Protein AF-A0A7L0ZIL6-F1 (afdb_monomer)

Mean predicted aligned error: 16.56 Å

Solvent-accessible surface area (backbone atoms only — not comparable to full-atom values): 13035 Å² total; per-residue (Å²): 88,88,88,55,80,94,60,90,62,69,47,77,48,67,43,61,50,56,86,57,40,67,53,66,65,51,36,47,62,59,30,49,71,43,47,53,56,52,57,70,70,60,81,53,64,82,92,34,74,64,29,55,51,49,52,51,52,50,51,54,52,49,44,30,73,70,48,72,68,65,47,65,54,78,67,52,75,66,41,44,57,38,40,57,24,38,51,39,80,45,77,39,37,66,47,55,53,42,44,52,56,51,51,50,54,49,52,52,51,52,40,54,77,68,68,59,74,46,72,72,83,42,48,71,57,25,68,74,48,23,90,41,76,73,66,81,76,70,70,80,70,78,75,82,71,82,79,82,84,73,85,73,82,85,79,79,87,83,81,85,85,86,83,87,82,91,87,84,90,80,88,82,90,85,89,84,89,78,86,82,87,87,86,80,83,87,82,86,90,76,90,82,84,84,85,85,88,133

Sequence (198 aa):
ADTQMQHPGRVSFKFIDKMQLNDSICYVKAAFPLLGKILERTEFKENSSNARKMQTVRRMYHSIDENVDPCIREEDDEERMLSQMCFKEFTTSPYEMLVLVKDFFQDINQLLQNQETFEKDCSHVYRGACPGPRGPESPPGVGTDPDCNCLSPALPPATQPSLSAATRSGRDVTPVSTRLPPGPLRATLADLETPSQP

InterPro domains:
  IPR008001 Macrophage colony stimulating factor-1 [PF05337] (2-126)
  IPR008001 Macrophage colony stimulating factor-1 [PTHR10058] (2-176)
  IPR009079 Four-helical cytokine-like, core [G3DSA:1.20.1250.10] (1-134)
  IPR009079 Four-helical cytokine-like, core [SSF47266] (2-126)

Organism: NCBI:txid114331

Structure (mmCIF, N/CA/C/O backbone):
data_AF-A0A7L0ZIL6-F1
#
_entry.id   AF-A0A7L0ZIL6-F1
#
loop_
_atom_site.group_PDB
_atom_site.id
_atom_site.type_symbol
_atom_site.label_atom_id
_atom_site.label_alt_id
_atom_site.label_comp_id
_atom_site.label_asym_id
_atom_site.label_entity_id
_atom_site.label_seq_id
_atom_site.pdbx_PDB_ins_code
_atom_site.Cartn_x
_atom_site.Cartn_y
_atom_site.Cartn_z
_atom_site.occupancy
_atom_site.B_iso_or_equiv
_atom_site.auth_seq_id
_atom_site.auth_comp_id
_atom_site.auth_asym_id
_atom_site.auth_atom_id
_atom_site.pdbx_PDB_model_num
ATOM 1 N N . ALA A 1 1 ? 3.020 -3.936 -13.318 1.00 80.81 1 ALA A N 1
ATOM 2 C CA . ALA A 1 1 ? 3.550 -5.298 -13.129 1.00 80.81 1 ALA A CA 1
ATOM 3 C C . ALA A 1 1 ? 3.895 -5.949 -14.472 1.00 80.81 1 ALA A C 1
ATOM 5 O O . ALA A 1 1 ? 4.976 -6.498 -14.599 1.00 80.81 1 ALA A O 1
ATOM 6 N N . ASP A 1 2 ? 3.046 -5.810 -15.491 1.00 86.44 2 ASP A N 1
ATOM 7 C CA . ASP A 1 2 ? 3.086 -6.591 -16.746 1.00 86.44 2 ASP A CA 1
ATOM 8 C C . ASP A 1 2 ? 4.361 -6.486 -17.600 1.00 86.44 2 ASP A C 1
ATOM 10 O O . ASP A 1 2 ? 4.627 -7.363 -18.411 1.00 86.44 2 ASP A O 1
ATOM 14 N N . THR A 1 3 ? 5.179 -5.444 -17.421 1.00 88.06 3 THR A N 1
ATOM 15 C CA . THR A 1 3 ? 6.473 -5.321 -18.120 1.00 88.06 3 THR A CA 1
ATOM 16 C C . THR A 1 3 ? 7.610 -6.067 -17.419 1.00 88.06 3 THR A C 1
ATOM 18 O O . THR A 1 3 ? 8.753 -5.964 -17.860 1.00 88.06 3 THR A O 1
ATOM 21 N N . GLN A 1 4 ? 7.351 -6.714 -16.279 1.00 85.69 4 GLN A N 1
ATOM 22 C CA . GLN A 1 4 ? 8.359 -7.510 -15.588 1.00 85.69 4 GLN A CA 1
ATOM 23 C C . GLN A 1 4 ? 8.588 -8.820 -16.326 1.00 85.69 4 GLN A C 1
ATOM 25 O O . GLN A 1 4 ? 7.646 -9.502 -16.724 1.00 85.69 4 GLN A O 1
ATOM 30 N N . MET A 1 5 ? 9.860 -9.178 -16.473 1.00 87.31 5 MET A N 1
ATOM 31 C CA . MET A 1 5 ? 10.236 -10.483 -16.992 1.00 87.31 5 MET A CA 1
ATOM 32 C C . MET A 1 5 ? 9.733 -11.570 -16.040 1.00 87.31 5 MET A C 1
ATOM 34 O O . MET A 1 5 ? 9.949 -11.493 -14.830 1.00 87.31 5 MET A O 1
ATOM 38 N N . GLN A 1 6 ? 9.091 -12.600 -16.588 1.00 83.25 6 GLN A N 1
ATOM 39 C CA . GLN A 1 6 ? 8.734 -13.789 -15.822 1.00 83.25 6 GLN A CA 1
ATOM 40 C C . GLN A 1 6 ? 10.008 -14.613 -15.607 1.00 83.25 6 GLN A C 1
ATOM 42 O O . GLN A 1 6 ? 10.462 -15.322 -16.501 1.00 83.25 6 GLN A O 1
ATOM 47 N N . HIS A 1 7 ? 10.634 -14.449 -14.443 1.00 81.56 7 HIS A N 1
ATOM 48 C CA . HIS A 1 7 ? 11.890 -15.105 -14.082 1.00 81.56 7 HIS A CA 1
ATOM 49 C C . HIS A 1 7 ? 11.787 -15.762 -12.694 1.00 81.56 7 HIS A C 1
ATOM 51 O O . HIS A 1 7 ? 11.010 -15.293 -11.859 1.00 81.56 7 HIS A O 1
ATOM 57 N N . PRO A 1 8 ? 12.611 -16.778 -12.375 1.00 83.00 8 PRO A N 1
ATOM 58 C CA . PRO A 1 8 ? 12.537 -17.484 -11.092 1.00 83.00 8 PRO A CA 1
ATOM 59 C C . PRO A 1 8 ? 13.122 -16.706 -9.901 1.00 83.00 8 PRO A C 1
ATOM 61 O O . PRO A 1 8 ? 12.973 -17.145 -8.764 1.00 83.00 8 PRO A O 1
ATOM 64 N N . GLY A 1 9 ? 13.804 -15.578 -10.133 1.00 89.31 9 GLY A N 1
ATOM 65 C CA . GLY A 1 9 ? 14.319 -14.723 -9.061 1.00 89.31 9 GLY A CA 1
ATOM 66 C C . GLY A 1 9 ? 13.222 -14.301 -8.078 1.00 89.31 9 GLY A C 1
ATOM 67 O O . GLY A 1 9 ? 12.111 -13.962 -8.490 1.00 89.31 9 GLY A O 1
ATOM 68 N N . ARG A 1 10 ? 13.552 -14.330 -6.784 1.00 93.50 10 ARG A N 1
ATOM 69 C CA . ARG A 1 10 ? 12.630 -14.049 -5.678 1.00 93.50 10 ARG A CA 1
ATOM 70 C C . ARG A 1 10 ? 13.101 -12.847 -4.867 1.00 93.50 10 ARG A C 1
ATOM 72 O O . ARG A 1 10 ? 14.293 -12.556 -4.821 1.00 93.50 10 ARG A O 1
ATOM 79 N N . VAL A 1 11 ? 12.158 -12.184 -4.215 1.00 93.44 11 VAL A N 1
ATOM 80 C CA . VAL A 1 11 ? 12.373 -11.090 -3.268 1.00 93.44 11 VAL A CA 1
ATOM 81 C C . VAL A 1 11 ? 11.713 -11.445 -1.943 1.00 93.44 11 VAL A C 1
ATOM 83 O O . VAL A 1 11 ? 10.639 -12.050 -1.940 1.00 93.44 11 VAL A O 1
ATOM 86 N N . SER A 1 12 ? 12.352 -11.068 -0.836 1.00 95.62 12 SER A N 1
ATOM 87 C CA . SER A 1 12 ? 11.834 -11.286 0.515 1.00 95.62 12 SER A CA 1
ATOM 88 C C . SER A 1 12 ? 11.562 -9.957 1.209 1.00 95.62 12 SER A C 1
ATOM 90 O O . SER A 1 12 ? 12.389 -9.043 1.166 1.00 95.62 12 SER A O 1
ATOM 92 N N . PHE A 1 13 ? 10.392 -9.827 1.828 1.00 94.88 13 PHE A N 1
ATOM 93 C CA . PHE A 1 13 ? 9.973 -8.612 2.523 1.00 94.88 13 PHE A CA 1
ATOM 94 C C . PHE A 1 13 ? 8.950 -8.929 3.614 1.00 94.88 13 PHE A C 1
ATOM 96 O O . PHE A 1 13 ? 8.233 -9.924 3.546 1.00 94.88 13 PHE A O 1
ATOM 103 N N . LYS A 1 14 ? 8.869 -8.068 4.632 1.00 94.62 14 LYS A N 1
ATOM 104 C CA . LYS A 1 14 ? 7.838 -8.164 5.672 1.00 94.62 14 LYS A CA 1
ATOM 105 C C . LYS A 1 14 ? 6.596 -7.395 5.243 1.00 94.62 14 LYS A C 1
ATOM 107 O O . LYS A 1 14 ? 6.713 -6.237 4.843 1.00 94.62 14 LYS A O 1
ATOM 112 N N . PHE A 1 15 ? 5.434 -8.025 5.352 1.00 95.88 15 PHE A N 1
ATOM 113 C CA . PHE A 1 15 ? 4.145 -7.407 5.056 1.00 95.88 15 PHE A CA 1
ATOM 114 C C . PHE A 1 15 ? 3.028 -7.995 5.924 1.00 95.88 15 PHE A C 1
ATOM 116 O O . PHE A 1 15 ? 3.262 -8.937 6.685 1.00 95.88 15 PHE A O 1
ATOM 123 N N . ILE A 1 16 ? 1.822 -7.441 5.810 1.00 94.75 16 ILE A N 1
ATOM 124 C CA . ILE A 1 16 ? 0.623 -7.964 6.469 1.00 94.75 16 ILE A CA 1
ATOM 125 C C . ILE A 1 16 ? -0.056 -8.995 5.568 1.00 94.75 16 ILE A C 1
ATOM 127 O O . ILE A 1 16 ? -0.322 -8.729 4.394 1.00 94.75 16 ILE A O 1
ATOM 131 N N . ASP A 1 17 ? -0.375 -10.162 6.125 1.00 91.38 17 ASP A N 1
ATOM 132 C CA . ASP A 1 17 ? -1.197 -11.166 5.451 1.00 91.38 17 ASP A CA 1
ATOM 133 C C . ASP A 1 17 ? -2.681 -10.765 5.521 1.00 91.38 17 ASP A C 1
ATOM 135 O O . ASP A 1 17 ? -3.314 -10.847 6.574 1.00 91.38 17 ASP A O 1
ATOM 139 N N . LYS A 1 18 ? -3.246 -10.323 4.390 1.00 90.94 18 LYS A N 1
ATOM 140 C CA . LYS A 1 18 ? -4.653 -9.888 4.289 1.00 90.94 18 LYS A CA 1
ATOM 141 C C . LYS A 1 18 ? -5.645 -10.996 4.656 1.00 90.94 18 LYS A C 1
ATOM 143 O O . LYS A 1 18 ? -6.741 -10.711 5.127 1.00 90.94 18 LYS A O 1
ATOM 148 N N . MET A 1 19 ? -5.275 -12.264 4.460 1.00 89.06 19 MET A N 1
ATOM 149 C CA . MET A 1 19 ? -6.138 -13.388 4.840 1.00 89.06 19 MET A CA 1
ATOM 150 C C . MET A 1 19 ? -6.194 -13.570 6.357 1.00 89.06 19 MET A C 1
ATOM 152 O O . MET A 1 19 ? -7.195 -14.051 6.884 1.00 89.06 19 MET A O 1
ATOM 156 N N . GLN A 1 20 ? -5.126 -13.183 7.054 1.00 89.88 20 GLN A N 1
ATOM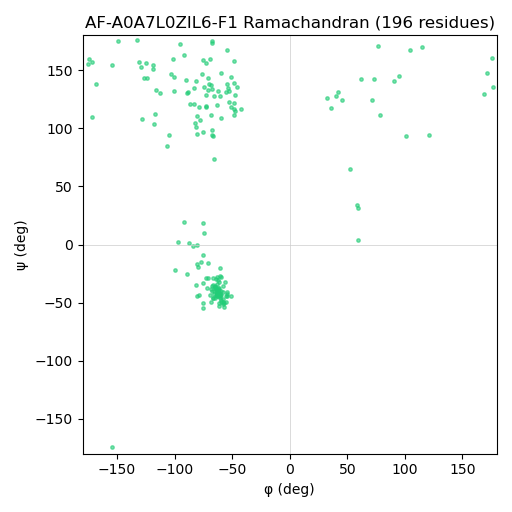 157 C CA . GLN A 1 20 ? -5.046 -13.215 8.508 1.00 89.88 20 GLN A CA 1
ATOM 158 C C . GLN A 1 20 ? -5.737 -11.998 9.136 1.00 89.88 20 GLN A C 1
ATOM 160 O O . GLN A 1 20 ? -6.494 -12.150 10.091 1.00 89.88 20 GLN A O 1
ATOM 165 N N . LEU A 1 21 ? -5.498 -10.803 8.591 1.00 94.00 21 LEU A N 1
ATOM 166 C CA . LEU A 1 21 ? -6.124 -9.558 9.026 1.00 94.00 21 LEU A CA 1
ATOM 167 C C . LEU A 1 21 ? -7.168 -9.120 7.992 1.00 94.00 21 LEU A C 1
ATOM 169 O O . LEU A 1 21 ? -6.882 -8.337 7.091 1.00 94.00 21 LEU A O 1
ATOM 173 N N . ASN A 1 22 ? -8.377 -9.670 8.116 1.00 91.50 22 ASN A N 1
ATOM 174 C CA . ASN A 1 22 ? -9.454 -9.506 7.133 1.00 91.50 22 ASN A CA 1
ATOM 175 C C . ASN A 1 22 ? -10.234 -8.182 7.252 1.00 91.50 22 ASN A C 1
ATOM 177 O O . ASN A 1 22 ? -10.938 -7.796 6.317 1.00 91.50 22 ASN A O 1
ATOM 181 N N . ASP A 1 23 ? -10.118 -7.483 8.381 1.00 96.12 23 ASP A N 1
ATOM 182 C CA . ASP A 1 23 ? -10.717 -6.166 8.569 1.00 96.12 23 ASP A CA 1
ATOM 183 C C . ASP A 1 23 ? -10.005 -5.153 7.671 1.00 96.12 23 ASP A C 1
ATOM 185 O O . ASP A 1 23 ? -8.829 -4.858 7.869 1.00 96.12 23 ASP A O 1
ATOM 189 N N . SER A 1 24 ? -10.700 -4.641 6.654 1.00 95.44 24 SER A N 1
ATOM 190 C CA . SER A 1 24 ? -10.058 -3.886 5.571 1.00 95.44 24 SER A CA 1
ATOM 191 C C . SER A 1 24 ? -9.424 -2.572 6.038 1.00 95.44 24 SER A C 1
ATOM 193 O O . SER A 1 24 ? -8.348 -2.220 5.560 1.00 95.44 24 SER A O 1
ATOM 195 N N . ILE A 1 25 ? -10.041 -1.878 7.001 1.00 95.06 25 ILE A N 1
ATOM 196 C CA . ILE A 1 25 ? -9.489 -0.635 7.561 1.00 95.06 25 ILE A CA 1
ATOM 197 C C . ILE A 1 25 ? -8.225 -0.955 8.358 1.00 95.06 25 ILE A C 1
ATOM 199 O O . ILE A 1 25 ? -7.181 -0.352 8.125 1.00 95.06 25 ILE A O 1
ATOM 203 N N . CYS A 1 26 ? -8.292 -1.945 9.251 1.00 96.00 26 CYS A N 1
ATOM 204 C CA . CYS A 1 26 ? -7.144 -2.330 10.068 1.00 96.00 26 CYS A CA 1
ATOM 205 C C . CYS A 1 26 ? -6.007 -2.935 9.241 1.00 96.00 26 CYS A C 1
ATOM 207 O O . CYS A 1 26 ? -4.838 -2.682 9.513 1.00 96.00 26 CYS A O 1
ATOM 209 N N . TYR A 1 27 ? -6.328 -3.675 8.180 1.00 96.38 27 TYR A N 1
ATOM 210 C CA . TYR A 1 27 ? -5.347 -4.135 7.205 1.00 96.38 27 TYR A CA 1
ATOM 211 C C . TYR A 1 27 ? -4.599 -2.965 6.568 1.00 96.38 27 TYR A C 1
ATOM 213 O O . TYR A 1 27 ? -3.369 -2.959 6.575 1.00 96.38 27 TYR A O 1
ATOM 221 N N . VAL A 1 28 ? -5.326 -1.966 6.054 1.00 95.44 28 VAL A N 1
ATOM 222 C CA . VAL A 1 28 ? -4.708 -0.786 5.441 1.00 95.44 28 VAL A CA 1
ATOM 223 C C . VAL A 1 28 ? -3.837 -0.044 6.447 1.00 95.44 28 VAL A C 1
ATOM 225 O O . VAL A 1 28 ? -2.687 0.237 6.124 1.00 95.44 28 VAL A O 1
ATOM 228 N N . LYS A 1 29 ? -4.321 0.196 7.671 1.00 94.69 29 LYS A N 1
ATOM 229 C CA . LYS A 1 29 ? -3.548 0.880 8.722 1.00 94.69 29 LYS A CA 1
ATOM 230 C C . LYS A 1 29 ? -2.234 0.166 9.048 1.00 94.69 29 LYS A C 1
ATOM 232 O O . LYS A 1 29 ? -1.176 0.787 8.982 1.00 94.69 29 LYS A O 1
ATOM 237 N N . ALA A 1 30 ? -2.280 -1.144 9.287 1.00 95.31 30 ALA A N 1
ATOM 238 C CA . ALA A 1 30 ? -1.091 -1.932 9.605 1.00 95.31 30 ALA A CA 1
ATOM 239 C C . ALA A 1 30 ? -0.104 -2.051 8.425 1.00 95.31 30 ALA A C 1
ATOM 241 O O . ALA A 1 30 ? 1.114 -2.102 8.612 1.00 95.31 30 ALA A O 1
ATOM 242 N N . ALA A 1 31 ? -0.614 -2.142 7.194 1.00 95.88 31 ALA A N 1
ATOM 243 C CA . ALA A 1 31 ? 0.198 -2.403 6.008 1.00 95.88 31 ALA A CA 1
ATOM 244 C C . ALA A 1 31 ? 0.745 -1.133 5.342 1.00 95.88 31 ALA A C 1
ATOM 246 O O . ALA A 1 31 ? 1.787 -1.205 4.684 1.00 95.88 31 ALA A O 1
ATOM 247 N N . PHE A 1 32 ? 0.093 0.020 5.517 1.00 94.94 32 PHE A N 1
ATOM 248 C CA . PHE A 1 32 ? 0.473 1.270 4.858 1.00 94.94 32 PHE A CA 1
ATOM 249 C C . PHE A 1 32 ? 1.943 1.658 5.126 1.00 94.94 32 PHE A C 1
ATOM 251 O O . PHE A 1 32 ? 2.692 1.792 4.154 1.00 94.94 32 PHE A O 1
ATOM 258 N N . PRO A 1 33 ? 2.457 1.666 6.375 1.00 93.25 33 PRO A N 1
ATOM 259 C CA . PRO A 1 33 ? 3.870 1.975 6.625 1.00 93.25 33 PRO A CA 1
ATOM 260 C C . PRO A 1 33 ? 4.848 0.960 6.006 1.00 93.25 33 PRO A C 1
ATOM 262 O O . PRO A 1 33 ? 5.995 1.283 5.682 1.00 93.25 33 PRO A O 1
ATOM 265 N N . LEU A 1 34 ? 4.429 -0.301 5.845 1.00 95.38 34 LEU A N 1
ATOM 266 C CA . LEU A 1 34 ? 5.247 -1.336 5.206 1.00 95.38 34 LEU A CA 1
ATOM 267 C C . LEU A 1 34 ? 5.292 -1.160 3.689 1.00 95.38 34 LEU A C 1
ATOM 269 O O . LEU A 1 34 ? 6.326 -1.434 3.074 1.00 95.38 34 LEU A O 1
ATOM 273 N N . LEU A 1 35 ? 4.206 -0.662 3.093 1.00 96.06 35 LEU A N 1
ATOM 274 C CA . LEU A 1 35 ? 4.170 -0.335 1.677 1.00 96.06 35 LEU A CA 1
ATOM 275 C C . LEU A 1 35 ? 5.205 0.744 1.348 1.00 96.06 35 LEU A C 1
ATOM 277 O O . LEU A 1 35 ? 5.933 0.588 0.368 1.00 96.06 35 LEU A O 1
ATOM 281 N N . GLY A 1 36 ? 5.339 1.774 2.191 1.00 94.94 36 GLY A N 1
ATOM 282 C CA . GLY A 1 36 ? 6.366 2.810 2.036 1.00 94.94 36 GLY A CA 1
ATOM 283 C C . GLY A 1 36 ? 7.774 2.222 1.863 1.00 94.94 36 GLY A C 1
ATOM 284 O O . GLY A 1 36 ? 8.488 2.579 0.926 1.00 94.94 36 GLY A O 1
ATOM 285 N N . LYS A 1 37 ? 8.132 1.213 2.671 1.00 95.25 37 LYS A N 1
ATOM 286 C CA . LYS A 1 37 ? 9.430 0.509 2.586 1.00 95.25 37 LYS A CA 1
AT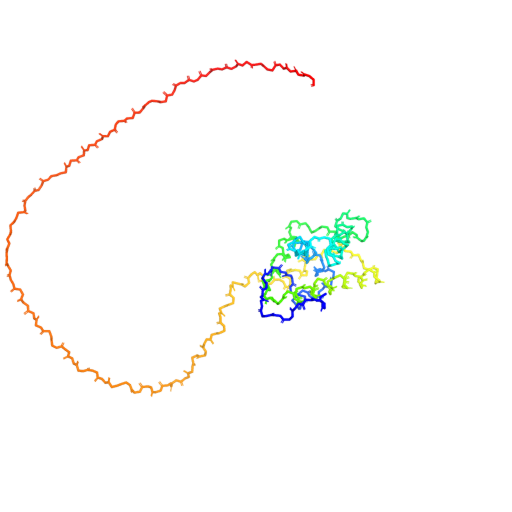OM 287 C C . LYS A 1 37 ? 9.608 -0.268 1.278 1.00 95.25 37 LYS A C 1
ATOM 289 O O . LYS A 1 37 ? 10.717 -0.336 0.748 1.00 95.25 37 LYS A O 1
ATOM 294 N N . ILE A 1 38 ? 8.539 -0.873 0.753 1.00 96.12 38 ILE A N 1
ATOM 295 C CA . ILE A 1 38 ? 8.567 -1.554 -0.553 1.00 96.12 38 ILE A CA 1
ATOM 296 C C . ILE A 1 38 ? 8.779 -0.524 -1.665 1.00 96.12 38 ILE A C 1
ATOM 298 O O . ILE A 1 38 ? 9.620 -0.723 -2.545 1.00 96.12 38 ILE A O 1
ATOM 302 N N . LEU A 1 39 ? 8.040 0.587 -1.623 1.00 96.25 39 LEU A N 1
ATOM 303 C CA . LEU A 1 39 ? 8.137 1.649 -2.619 1.00 96.25 39 LEU A CA 1
ATOM 304 C C . LEU A 1 39 ? 9.519 2.304 -2.615 1.00 96.25 39 LEU A C 1
ATOM 306 O O . LEU A 1 39 ? 10.047 2.579 -3.688 1.00 96.25 39 LEU A O 1
ATOM 310 N N . GLU A 1 40 ? 10.124 2.529 -1.451 1.00 95.06 40 GLU A N 1
ATOM 311 C CA . GLU A 1 40 ? 11.478 3.077 -1.321 1.00 95.06 40 GLU A CA 1
ATOM 312 C C . GLU A 1 40 ? 12.514 2.175 -2.005 1.00 95.06 40 GLU A C 1
ATOM 314 O O . GLU A 1 40 ? 13.264 2.632 -2.862 1.00 95.06 40 GLU A O 1
ATOM 319 N N . ARG A 1 41 ? 12.481 0.869 -1.715 1.00 94.12 41 ARG A N 1
ATOM 320 C CA . ARG A 1 41 ? 13.458 -0.111 -2.223 1.00 94.12 41 ARG A CA 1
ATOM 321 C C . ARG A 1 41 ? 13.246 -0.527 -3.679 1.00 94.12 41 ARG A C 1
ATOM 323 O O . ARG A 1 41 ? 14.119 -1.159 -4.268 1.00 94.12 41 ARG A O 1
ATOM 330 N N . THR A 1 42 ? 12.081 -0.241 -4.260 1.00 93.38 42 THR A N 1
ATOM 331 C CA . THR A 1 42 ? 11.775 -0.652 -5.636 1.00 93.38 42 THR A CA 1
ATOM 332 C C . THR A 1 42 ? 12.379 0.322 -6.641 1.00 93.38 42 THR A C 1
ATOM 334 O O . THR A 1 42 ? 11.846 1.404 -6.891 1.00 93.38 42 THR A O 1
ATOM 337 N N . GLU A 1 43 ? 13.469 -0.077 -7.283 1.00 94.12 43 GLU A N 1
ATOM 338 C CA . GLU A 1 43 ? 14.176 0.769 -8.239 1.00 94.12 43 GLU A CA 1
ATOM 339 C C . GLU A 1 43 ? 13.895 0.391 -9.694 1.00 94.12 43 GLU A C 1
ATOM 341 O O . GLU A 1 43 ? 13.717 -0.768 -10.068 1.00 94.12 43 GLU A O 1
ATOM 346 N N . PHE A 1 44 ? 13.881 1.413 -10.542 1.00 94.81 44 PHE A N 1
ATOM 347 C CA . PHE A 1 44 ? 13.856 1.278 -11.989 1.00 94.81 44 PHE A CA 1
ATOM 348 C C . PHE A 1 44 ? 14.959 2.151 -12.559 1.00 94.81 44 PHE A C 1
ATOM 350 O O . PHE A 1 44 ? 15.276 3.192 -11.986 1.00 94.81 44 PHE A O 1
ATOM 357 N N . LYS A 1 45 ? 15.478 1.777 -13.734 1.00 95.94 45 LYS A N 1
ATOM 358 C CA . LYS A 1 45 ? 16.437 2.607 -14.467 1.00 95.94 45 LYS A CA 1
ATOM 359 C C . LYS A 1 45 ? 15.935 4.049 -14.545 1.00 95.94 45 LYS A C 1
ATOM 361 O O . LYS A 1 45 ? 14.801 4.283 -14.980 1.00 95.94 45 LYS A O 1
ATOM 366 N N . GLU A 1 46 ? 16.790 4.985 -14.157 1.00 9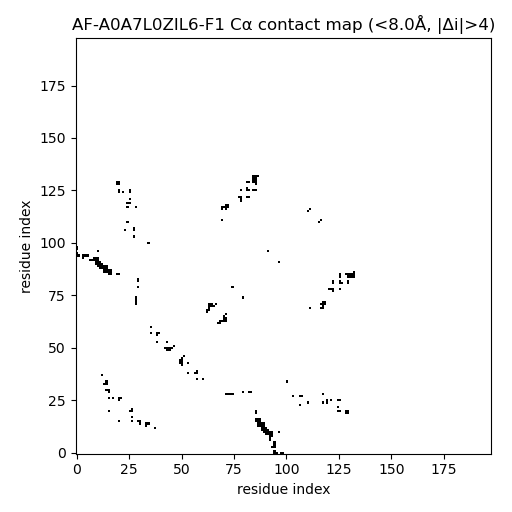4.25 46 GLU A N 1
ATOM 367 C CA . GLU A 1 46 ? 16.481 6.411 -14.158 1.00 94.25 46 GLU A CA 1
ATOM 368 C C . GLU A 1 46 ? 15.922 6.875 -15.507 1.00 94.25 46 GLU A C 1
ATOM 370 O O . GLU A 1 46 ? 16.302 6.378 -16.571 1.00 94.25 46 GLU A O 1
ATOM 375 N N . ASN A 1 47 ? 14.975 7.814 -15.454 1.00 93.44 47 ASN A N 1
ATOM 376 C CA . ASN A 1 47 ? 14.278 8.388 -16.612 1.00 93.44 47 ASN A CA 1
ATOM 377 C C . ASN A 1 47 ? 13.492 7.391 -17.490 1.00 93.44 47 ASN A C 1
ATOM 379 O O . ASN A 1 47 ? 12.891 7.790 -18.489 1.00 93.44 47 ASN A O 1
ATOM 383 N N . SER A 1 48 ? 13.421 6.108 -17.121 1.00 96.69 48 SER A N 1
ATOM 384 C CA . SER A 1 48 ? 12.561 5.141 -17.805 1.00 96.69 48 SER A CA 1
ATOM 385 C C . SER A 1 48 ? 11.073 5.423 -17.562 1.00 96.69 48 SER A C 1
ATOM 387 O O . SER A 1 48 ? 10.680 6.057 -16.579 1.00 96.69 48 SER A O 1
ATOM 389 N N . SER A 1 49 ? 10.209 4.890 -18.435 1.00 96.81 49 SER A N 1
ATOM 390 C CA . SER A 1 49 ? 8.750 4.960 -18.248 1.00 96.81 49 SER A CA 1
ATOM 391 C C . SER A 1 49 ? 8.321 4.399 -16.885 1.00 96.81 49 SER A C 1
ATOM 393 O O . SER A 1 49 ? 7.489 4.995 -16.203 1.00 96.81 49 SER A O 1
ATOM 395 N N . ASN A 1 50 ? 8.932 3.293 -16.449 1.00 95.50 50 ASN A N 1
ATOM 396 C CA . ASN A 1 50 ? 8.610 2.664 -15.170 1.00 95.50 50 ASN A CA 1
ATOM 397 C C . ASN A 1 50 ? 9.118 3.474 -13.972 1.00 95.50 50 ASN A C 1
ATOM 399 O O . ASN A 1 50 ? 8.388 3.593 -12.992 1.00 95.50 50 ASN A O 1
ATOM 403 N N . ALA A 1 51 ? 10.295 4.104 -14.067 1.00 96.00 51 ALA A N 1
ATOM 404 C CA . ALA A 1 51 ? 10.774 5.021 -13.030 1.00 96.00 51 ALA A CA 1
ATOM 405 C C . ALA A 1 51 ? 9.821 6.212 -12.848 1.00 96.00 51 ALA A C 1
ATOM 407 O O . ALA A 1 51 ? 9.451 6.538 -11.723 1.00 96.00 51 ALA A O 1
ATOM 408 N N . ARG A 1 52 ? 9.341 6.805 -13.950 1.00 96.56 52 ARG A N 1
ATOM 409 C CA . ARG A 1 52 ? 8.357 7.901 -13.904 1.00 96.56 52 ARG A CA 1
ATOM 410 C C . ARG A 1 52 ? 7.027 7.461 -13.283 1.00 96.56 52 ARG A C 1
ATOM 412 O O . ARG A 1 52 ? 6.465 8.190 -12.473 1.00 96.56 52 ARG A O 1
ATOM 419 N N . LYS A 1 53 ? 6.536 6.262 -13.619 1.00 95.88 53 LYS A N 1
ATOM 420 C CA . LYS A 1 53 ? 5.328 5.690 -12.994 1.00 95.88 53 LYS A CA 1
ATOM 421 C C . LYS A 1 53 ? 5.530 5.451 -11.497 1.00 95.88 53 LYS A C 1
ATOM 423 O O . LYS A 1 53 ? 4.667 5.821 -10.711 1.00 95.88 53 LYS A O 1
ATOM 428 N N . MET A 1 54 ? 6.674 4.895 -11.101 1.00 96.06 54 MET A N 1
ATOM 429 C CA . MET A 1 54 ? 6.996 4.660 -9.693 1.00 96.06 54 MET A CA 1
ATOM 430 C C . MET A 1 54 ? 7.099 5.970 -8.899 1.00 96.06 54 MET A C 1
ATOM 432 O O . MET A 1 54 ? 6.602 6.044 -7.782 1.00 96.06 54 MET A O 1
ATOM 436 N N . GLN A 1 55 ? 7.651 7.040 -9.481 1.00 96.19 55 GLN A N 1
ATOM 437 C CA . GLN A 1 55 ? 7.633 8.368 -8.854 1.00 96.19 55 GLN A CA 1
ATOM 438 C C . GLN A 1 55 ? 6.208 8.875 -8.601 1.00 96.19 55 GLN A C 1
ATOM 440 O O . GLN A 1 55 ? 5.947 9.454 -7.550 1.00 96.19 55 GLN A O 1
ATOM 445 N N . THR A 1 56 ? 5.273 8.644 -9.528 1.00 95.75 56 THR A N 1
ATOM 446 C CA . THR A 1 56 ? 3.857 8.970 -9.301 1.00 95.75 56 THR A CA 1
ATOM 447 C C . THR A 1 56 ? 3.266 8.155 -8.155 1.00 95.75 56 THR A C 1
ATOM 449 O O . THR A 1 56 ? 2.615 8.737 -7.297 1.00 95.75 56 THR A O 1
ATOM 452 N N . VAL A 1 57 ? 3.537 6.847 -8.092 1.00 95.56 57 VAL A N 1
ATOM 453 C CA . VAL A 1 57 ? 3.064 5.982 -6.994 1.00 95.56 57 VAL A CA 1
ATOM 454 C C . VAL A 1 57 ? 3.614 6.446 -5.641 1.00 95.56 57 VAL A C 1
ATOM 456 O O . VAL A 1 57 ? 2.853 6.568 -4.687 1.00 95.56 57 VAL A O 1
ATOM 459 N N . ARG A 1 58 ? 4.908 6.783 -5.557 1.00 95.94 58 ARG A N 1
ATOM 460 C CA . ARG A 1 58 ? 5.507 7.355 -4.339 1.00 95.94 58 ARG A CA 1
ATOM 461 C C . ARG A 1 58 ? 4.855 8.676 -3.946 1.00 95.94 58 ARG A C 1
ATOM 463 O O . ARG A 1 58 ? 4.558 8.876 -2.779 1.00 95.94 58 ARG A O 1
ATOM 470 N N . ARG A 1 59 ? 4.578 9.560 -4.909 1.00 93.75 59 ARG A N 1
ATOM 471 C CA . ARG A 1 59 ? 3.872 10.821 -4.636 1.00 93.75 59 ARG A CA 1
ATOM 472 C C . ARG A 1 59 ? 2.467 10.580 -4.080 1.00 93.75 59 ARG A C 1
ATOM 474 O O . ARG A 1 59 ? 2.076 11.280 -3.160 1.00 93.75 59 ARG A O 1
ATOM 481 N N . MET A 1 60 ? 1.740 9.596 -4.614 1.00 91.25 60 MET A N 1
ATOM 482 C CA . MET A 1 60 ? 0.425 9.209 -4.087 1.00 91.25 60 MET A CA 1
ATOM 483 C C . MET A 1 60 ? 0.522 8.671 -2.657 1.00 91.25 60 MET A C 1
ATOM 485 O O . MET A 1 60 ? -0.293 9.034 -1.819 1.00 91.25 60 MET A O 1
ATOM 489 N N . TYR A 1 61 ? 1.527 7.838 -2.369 1.00 93.38 61 TYR A N 1
ATOM 490 C CA . TYR A 1 61 ? 1.804 7.391 -1.004 1.00 93.38 61 TYR A CA 1
ATOM 491 C C . TYR A 1 61 ? 2.041 8.589 -0.075 1.00 93.38 61 TYR A C 1
ATOM 493 O O . TYR A 1 61 ? 1.331 8.733 0.911 1.00 93.38 61 TYR A O 1
ATOM 501 N N . HI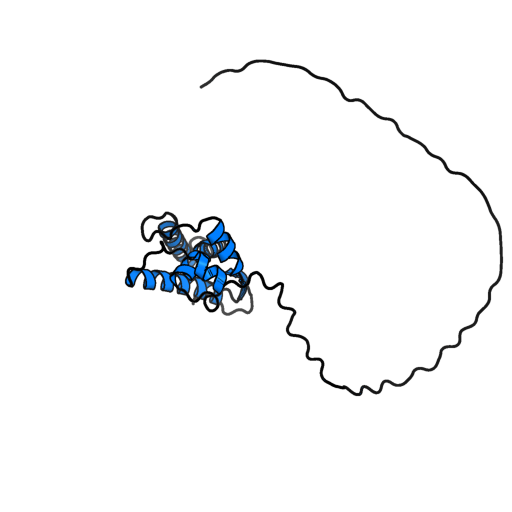S A 1 62 ? 2.962 9.489 -0.434 1.00 91.25 62 HIS A N 1
ATOM 502 C CA . HIS A 1 62 ? 3.283 10.658 0.388 1.00 91.25 62 HIS A CA 1
ATOM 503 C C . HIS A 1 62 ? 2.088 11.592 0.593 1.00 91.25 62 HIS A C 1
ATOM 505 O O . HIS A 1 62 ? 1.906 12.077 1.696 1.00 91.25 62 HIS A O 1
ATOM 511 N N . SER A 1 63 ? 1.226 11.798 -0.409 1.00 88.50 63 SER A N 1
ATOM 512 C CA . SER A 1 63 ? 0.032 12.635 -0.213 1.00 88.50 63 SER A CA 1
ATOM 513 C C . SER A 1 63 ? -0.961 12.057 0.799 1.00 88.50 63 SER A C 1
ATOM 515 O O . SER A 1 63 ? -1.682 12.816 1.439 1.00 88.50 63 SER A O 1
ATOM 517 N N . ILE A 1 64 ? -1.012 10.725 0.923 1.00 86.88 64 ILE A N 1
ATOM 518 C CA . ILE A 1 64 ? -1.844 10.041 1.922 1.00 86.88 64 ILE A CA 1
ATOM 519 C C . ILE A 1 64 ? -1.153 10.096 3.296 1.00 86.88 64 ILE A C 1
ATOM 521 O O . ILE A 1 64 ? -1.796 10.398 4.294 1.00 86.88 64 ILE A O 1
ATOM 525 N N . ASP A 1 65 ? 0.159 9.850 3.331 1.00 84.50 65 ASP A N 1
ATOM 526 C CA . ASP A 1 65 ? 0.998 9.835 4.542 1.00 84.50 65 ASP A CA 1
ATOM 527 C C . ASP A 1 65 ? 1.105 11.218 5.214 1.00 84.50 65 ASP A C 1
ATOM 529 O O . ASP A 1 65 ? 1.048 11.331 6.431 1.00 84.50 65 ASP A O 1
ATOM 533 N N . GLU A 1 66 ? 1.175 12.297 4.426 1.00 81.12 66 GLU A N 1
ATOM 534 C CA . GLU A 1 66 ? 1.202 13.688 4.907 1.00 81.12 66 GLU A CA 1
ATOM 535 C C . GLU A 1 66 ? -0.171 14.190 5.403 1.00 81.12 66 GLU A C 1
ATOM 537 O O . GLU A 1 66 ? -0.331 15.378 5.687 1.00 81.12 66 GLU A O 1
ATOM 542 N N . ASN A 1 67 ? -1.162 13.299 5.536 1.00 66.25 67 ASN A N 1
ATOM 543 C CA . ASN A 1 67 ? -2.484 13.575 6.105 1.00 66.25 67 ASN A CA 1
ATOM 544 C C . ASN A 1 67 ? -3.267 14.684 5.380 1.00 66.25 67 ASN A C 1
ATOM 546 O O . ASN A 1 67 ? -4.007 15.440 6.011 1.00 66.25 67 ASN A O 1
ATOM 550 N N . VAL A 1 68 ? -3.111 14.793 4.054 1.00 64.62 68 VAL A N 1
ATOM 551 C CA . VAL A 1 68 ? -3.783 15.839 3.266 1.00 64.62 68 VAL A CA 1
ATOM 552 C C . VAL A 1 68 ? -5.272 15.517 3.070 1.00 64.62 68 VAL A C 1
ATOM 554 O O . VAL A 1 68 ? -6.091 16.362 3.409 1.00 64.62 68 VAL A O 1
ATOM 557 N N . ASP A 1 69 ? -5.603 14.327 2.545 1.00 59.25 69 ASP A N 1
ATOM 558 C CA . ASP A 1 69 ? -6.900 13.600 2.569 1.00 59.25 69 ASP A CA 1
ATOM 559 C C . ASP A 1 69 ? -6.789 12.417 1.564 1.00 59.25 69 ASP A C 1
ATOM 561 O O . ASP A 1 69 ? -6.390 12.660 0.417 1.00 59.25 69 ASP A O 1
ATOM 565 N N . PRO A 1 70 ? -7.118 11.151 1.900 1.00 62.78 70 PRO A N 1
ATOM 566 C CA . PRO A 1 70 ? -7.513 10.639 3.212 1.00 62.78 70 PRO A CA 1
ATOM 567 C C . PRO A 1 70 ? -6.377 10.644 4.231 1.00 62.78 70 PRO A C 1
ATOM 569 O O . PRO A 1 70 ? -5.263 10.219 3.938 1.00 62.78 70 PRO A O 1
ATOM 572 N N . CYS A 1 71 ? -6.693 11.058 5.455 1.00 74.00 71 CYS A N 1
ATOM 573 C CA . CYS A 1 71 ? -5.805 10.920 6.605 1.00 74.00 71 CYS A CA 1
ATOM 574 C C . CYS A 1 71 ? -5.905 9.492 7.159 1.00 74.00 71 CYS A C 1
ATOM 576 O O . CYS A 1 71 ? -6.934 9.103 7.721 1.00 74.00 71 CYS A O 1
ATOM 578 N N . ILE A 1 72 ? -4.846 8.695 6.994 1.00 83.88 72 ILE A N 1
ATOM 579 C CA . ILE A 1 72 ? -4.714 7.424 7.708 1.00 83.88 72 ILE A CA 1
ATOM 580 C C . ILE A 1 72 ? -4.184 7.752 9.099 1.00 83.88 72 ILE A C 1
ATOM 582 O O . ILE A 1 72 ? -2.991 7.986 9.258 1.00 83.88 72 ILE A O 1
ATOM 586 N N . ARG A 1 73 ? -5.070 7.765 10.108 1.00 84.38 73 ARG A N 1
ATOM 587 C CA . ARG A 1 73 ? -4.671 8.056 11.493 1.00 84.38 73 ARG A CA 1
ATOM 588 C C . ARG A 1 73 ? -3.516 7.144 11.895 1.00 84.38 73 ARG A C 1
ATOM 590 O O . ARG A 1 73 ? -3.679 5.919 11.907 1.00 84.38 73 ARG A O 1
ATOM 597 N N . GLU A 1 74 ? -2.407 7.760 12.293 1.00 84.38 74 GLU A N 1
ATOM 598 C CA . GLU A 1 74 ? -1.253 7.058 12.841 1.00 84.38 74 GLU A CA 1
ATOM 599 C C . GLU A 1 74 ? -1.669 6.161 14.012 1.00 84.38 74 GLU A C 1
ATOM 601 O O . GLU A 1 74 ? -2.445 6.556 14.890 1.00 84.38 74 GLU A O 1
ATOM 606 N N . GLU A 1 75 ? -1.159 4.933 14.006 1.00 88.44 75 GLU A N 1
ATOM 607 C CA . GLU A 1 75 ? -1.295 4.010 15.129 1.00 88.44 75 GLU A CA 1
ATOM 608 C C . GLU A 1 75 ? -0.494 4.553 16.311 1.00 88.44 75 GLU A C 1
ATOM 610 O O . GLU A 1 75 ? 0.669 4.938 16.140 1.00 88.44 75 GLU A O 1
ATOM 615 N N . ASP A 1 76 ? -1.082 4.556 17.507 1.00 91.06 76 ASP A N 1
ATOM 616 C CA . ASP A 1 76 ? -0.311 4.811 18.723 1.00 91.06 76 ASP A CA 1
ATOM 617 C C . ASP A 1 76 ? 0.675 3.662 18.999 1.00 91.06 76 ASP A C 1
ATOM 619 O O . ASP A 1 76 ? 0.715 2.652 18.292 1.00 91.06 76 ASP A O 1
ATOM 623 N N . ASP A 1 77 ? 1.533 3.824 20.005 1.00 93.31 77 ASP A N 1
ATOM 624 C CA . ASP A 1 77 ? 2.591 2.851 20.282 1.00 93.31 77 ASP A CA 1
ATOM 625 C C . ASP A 1 77 ? 2.053 1.451 20.630 1.00 93.31 77 ASP A C 1
ATOM 627 O O . ASP A 1 77 ? 2.690 0.453 20.280 1.00 93.31 77 ASP A O 1
ATOM 631 N N . GLU A 1 78 ? 0.886 1.355 21.278 1.00 92.94 78 GLU A N 1
ATOM 632 C CA . GLU A 1 78 ? 0.271 0.072 21.620 1.00 92.94 78 GLU A CA 1
ATOM 633 C C . GLU A 1 78 ? -0.359 -0.576 20.383 1.00 92.94 78 GLU A C 1
ATOM 635 O O . GLU A 1 78 ? -0.061 -1.735 20.077 1.00 92.94 78 GLU A O 1
ATOM 640 N N . GLU A 1 79 ? -1.173 0.178 19.640 1.00 94.44 79 GLU A N 1
ATOM 641 C CA . GLU A 1 79 ? -1.801 -0.261 18.391 1.00 94.44 79 GLU A CA 1
ATOM 642 C C . GLU A 1 79 ? -0.729 -0.758 17.401 1.00 94.44 79 GLU A C 1
ATOM 644 O O . GLU A 1 79 ? -0.849 -1.850 16.836 1.00 94.44 79 GLU A O 1
ATO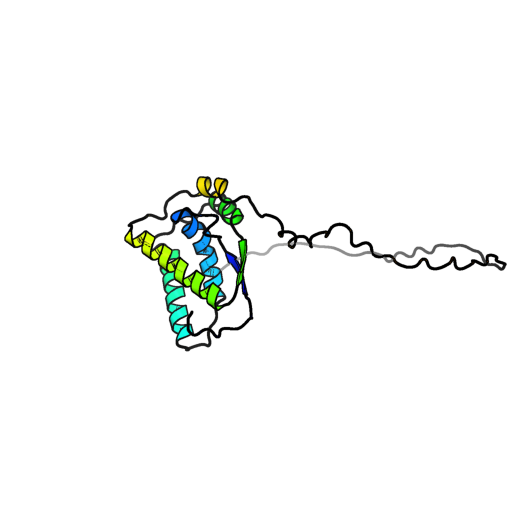M 649 N N . ARG A 1 80 ? 0.390 -0.030 17.296 1.00 94.31 80 ARG A N 1
ATOM 650 C CA . ARG A 1 80 ? 1.535 -0.377 16.444 1.00 94.31 80 ARG A CA 1
ATOM 651 C C . ARG A 1 80 ? 2.291 -1.613 16.918 1.00 94.31 80 ARG A C 1
ATOM 653 O O . ARG A 1 80 ? 2.767 -2.405 16.105 1.00 94.31 80 ARG A O 1
ATOM 660 N N . MET A 1 81 ? 2.445 -1.799 18.227 1.00 93.38 81 MET A N 1
ATOM 661 C CA . MET A 1 81 ? 3.059 -3.015 18.768 1.00 93.38 81 MET A CA 1
ATOM 662 C C . MET A 1 81 ? 2.209 -4.249 18.436 1.00 93.38 81 MET A C 1
ATOM 664 O O . MET A 1 81 ? 2.751 -5.304 18.102 1.00 93.38 81 MET A O 1
ATOM 668 N N . LEU A 1 82 ? 0.882 -4.118 18.493 1.00 94.38 82 LEU A N 1
ATOM 669 C CA . LEU A 1 82 ? -0.052 -5.185 18.143 1.00 94.38 82 LEU A CA 1
ATOM 670 C C . LEU A 1 82 ? -0.046 -5.478 16.635 1.00 94.38 82 LEU A C 1
ATOM 672 O O . LEU A 1 82 ? 0.015 -6.645 16.249 1.00 94.38 82 LEU A O 1
ATOM 676 N N . SER A 1 83 ? -0.034 -4.454 15.777 1.00 93.12 83 SER A N 1
ATOM 677 C CA . SER A 1 83 ? 0.012 -4.639 14.318 1.00 93.12 83 SER A CA 1
ATOM 678 C C . SER A 1 83 ? 1.303 -5.332 13.857 1.00 93.12 83 SER A C 1
ATOM 680 O O . SER A 1 83 ? 1.273 -6.190 12.970 1.00 93.12 83 SER A O 1
ATOM 682 N N . GLN A 1 84 ? 2.432 -5.079 14.530 1.00 92.94 84 GLN A N 1
ATOM 683 C CA . GLN A 1 84 ? 3.707 -5.767 14.279 1.00 92.94 84 GLN A CA 1
ATOM 684 C C . GLN A 1 84 ? 3.651 -7.283 14.497 1.00 92.94 84 GLN A C 1
ATOM 686 O O . GLN A 1 84 ? 4.387 -8.030 13.848 1.00 92.94 84 GLN A O 1
ATOM 691 N N . MET A 1 85 ? 2.758 -7.766 15.361 1.00 90.38 85 MET A N 1
ATOM 692 C CA . MET A 1 85 ? 2.545 -9.200 15.568 1.00 90.38 85 MET A CA 1
ATOM 693 C C . MET A 1 85 ? 1.851 -9.879 14.379 1.00 90.38 85 MET A C 1
ATOM 695 O O . MET A 1 85 ? 1.885 -11.104 14.276 1.00 90.38 85 MET A O 1
ATOM 699 N N . CYS A 1 86 ? 1.237 -9.104 13.480 1.00 91.31 86 CYS A N 1
ATOM 700 C CA . CYS A 1 86 ? 0.670 -9.581 12.217 1.00 91.31 86 CYS A CA 1
ATOM 701 C C . CYS A 1 86 ? 1.693 -9.605 11.068 1.00 91.31 86 CYS A C 1
ATOM 703 O O . CYS A 1 86 ? 1.342 -9.951 9.938 1.00 91.31 86 CYS A O 1
ATOM 705 N N . PHE A 1 87 ? 2.951 -9.227 11.315 1.00 91.88 87 PHE A N 1
ATOM 706 C CA . PHE A 1 87 ? 3.958 -9.207 10.262 1.00 91.88 87 PHE A CA 1
ATOM 707 C C . PHE A 1 87 ? 4.338 -10.628 9.865 1.00 91.88 87 PHE A C 1
ATOM 709 O O . PHE A 1 87 ? 4.687 -11.463 10.699 1.00 91.88 87 PHE A O 1
ATOM 716 N N . LYS A 1 88 ? 4.366 -10.862 8.558 1.00 92.94 88 LYS A N 1
ATOM 717 C CA . LYS A 1 88 ? 4.830 -12.104 7.954 1.00 92.94 88 LYS A CA 1
ATOM 718 C C . LYS A 1 88 ? 5.890 -11.796 6.915 1.00 92.94 88 LYS A C 1
ATOM 720 O O . LYS A 1 88 ? 5.829 -10.779 6.225 1.00 92.94 88 LYS A O 1
ATOM 725 N N . GLU A 1 89 ? 6.885 -12.667 6.822 1.00 94.56 89 GLU A N 1
ATOM 726 C CA . GLU A 1 89 ? 7.858 -12.601 5.742 1.00 94.56 89 GLU A CA 1
ATOM 727 C C . GLU A 1 89 ? 7.293 -13.294 4.502 1.00 94.56 89 GLU A C 1
ATOM 729 O O . GLU A 1 89 ? 6.949 -14.476 4.519 1.00 94.56 89 GLU A O 1
ATOM 734 N N . PHE A 1 90 ? 7.186 -12.535 3.419 1.00 94.75 90 PHE A N 1
ATOM 735 C CA . PHE A 1 90 ? 6.790 -13.018 2.110 1.00 94.75 90 PHE A CA 1
ATOM 736 C C . PHE A 1 90 ? 8.039 -13.200 1.270 1.00 94.75 90 PHE A C 1
ATOM 738 O O . PHE A 1 90 ? 8.863 -12.296 1.195 1.00 94.75 90 PHE A O 1
ATOM 745 N N . THR A 1 91 ? 8.153 -14.350 0.608 1.00 95.75 91 THR A N 1
ATOM 746 C CA . THR A 1 91 ? 9.166 -14.579 -0.424 1.00 95.75 91 THR A CA 1
ATOM 747 C C . THR A 1 91 ? 8.449 -14.851 -1.740 1.00 95.75 91 THR A C 1
ATOM 749 O O . THR A 1 91 ? 7.937 -15.953 -1.938 1.00 95.75 91 THR A O 1
ATOM 752 N N . THR A 1 92 ? 8.407 -13.879 -2.646 1.00 94.44 92 THR A N 1
ATOM 753 C CA . THR A 1 92 ? 7.624 -13.935 -3.899 1.00 94.44 92 THR A CA 1
ATOM 754 C C . THR A 1 92 ? 8.461 -13.497 -5.099 1.00 94.44 92 THR A C 1
ATOM 756 O O . THR A 1 92 ? 9.624 -13.122 -4.953 1.00 94.44 92 THR A O 1
ATOM 759 N N . SER A 1 93 ? 7.916 -13.578 -6.310 1.00 94.31 93 SER A N 1
ATOM 760 C CA . SER A 1 93 ? 8.532 -12.957 -7.485 1.00 94.31 93 SER A CA 1
ATOM 761 C C . SER A 1 93 ? 8.388 -11.422 -7.453 1.00 94.31 93 SER A C 1
ATOM 763 O O . SER A 1 93 ? 7.434 -10.895 -6.871 1.00 94.31 93 SER A O 1
ATOM 765 N N . PRO A 1 94 ? 9.265 -10.663 -8.140 1.00 93.50 94 PRO A N 1
ATOM 766 C CA . PRO A 1 94 ? 9.090 -9.217 -8.295 1.00 93.50 94 PRO A CA 1
ATOM 767 C C . PRO A 1 94 ? 7.749 -8.827 -8.930 1.00 93.50 94 PRO A C 1
ATOM 769 O O . PRO A 1 94 ? 7.194 -7.777 -8.606 1.00 93.50 94 PRO A O 1
ATOM 772 N N . TYR A 1 95 ? 7.214 -9.666 -9.825 1.00 93.81 95 TYR A N 1
ATOM 773 C CA . TYR A 1 95 ? 5.888 -9.461 -10.404 1.00 93.81 95 TYR A CA 1
ATOM 774 C C . TYR A 1 95 ? 4.807 -9.490 -9.318 1.00 93.81 95 TYR A C 1
ATOM 776 O O . TYR A 1 95 ? 4.051 -8.529 -9.201 1.00 93.81 95 TYR A O 1
ATOM 784 N N . GLU A 1 96 ? 4.774 -10.542 -8.496 1.00 94.50 96 GLU A N 1
ATOM 785 C CA . GLU A 1 96 ? 3.795 -10.696 -7.411 1.00 94.50 96 GLU A CA 1
ATOM 786 C C . GLU A 1 96 ? 3.919 -9.584 -6.365 1.00 94.50 96 GLU A C 1
ATOM 788 O O . GLU A 1 96 ? 2.904 -9.072 -5.902 1.00 94.50 96 GLU A O 1
ATOM 793 N N . MET A 1 97 ? 5.139 -9.140 -6.041 1.00 95.25 97 MET A N 1
ATOM 794 C CA . MET A 1 97 ? 5.343 -7.979 -5.164 1.00 95.25 97 MET A CA 1
ATOM 795 C C . MET A 1 97 ? 4.703 -6.706 -5.747 1.00 95.25 97 MET A C 1
ATOM 797 O O . MET A 1 97 ? 4.038 -5.963 -5.031 1.00 95.25 97 MET A O 1
ATOM 801 N N . LEU A 1 98 ? 4.858 -6.450 -7.052 1.00 95.50 98 LEU A N 1
ATOM 802 C CA . LEU A 1 98 ? 4.224 -5.296 -7.705 1.00 95.50 98 LEU A CA 1
ATOM 803 C C . LEU A 1 98 ? 2.703 -5.444 -7.849 1.00 95.50 98 LEU A C 1
ATOM 805 O O . LEU A 1 98 ? 2.009 -4.428 -7.893 1.00 95.50 98 LEU A O 1
ATOM 809 N N . VAL A 1 99 ? 2.185 -6.671 -7.955 1.00 95.50 99 VAL A N 1
ATOM 810 C CA . VAL A 1 99 ? 0.739 -6.937 -7.899 1.00 95.50 99 VAL A CA 1
ATOM 811 C C . VAL A 1 99 ? 0.207 -6.613 -6.506 1.00 95.50 99 VAL A C 1
ATOM 813 O O . VAL A 1 99 ? -0.743 -5.851 -6.413 1.00 95.50 99 VAL A O 1
ATOM 816 N N . LEU A 1 100 ? 0.886 -7.042 -5.439 1.00 95.94 100 LEU A N 1
ATOM 817 C CA . LEU A 1 100 ? 0.530 -6.679 -4.063 1.00 95.94 100 LEU A CA 1
ATOM 818 C C . LEU A 1 100 ? 0.477 -5.157 -3.864 1.00 95.94 100 LEU A C 1
ATOM 820 O O . LEU A 1 100 ? -0.488 -4.649 -3.301 1.00 95.94 100 LEU A O 1
ATOM 824 N N . VAL A 1 101 ? 1.466 -4.412 -4.378 1.00 95.81 101 VAL A N 1
ATOM 825 C CA . VAL A 1 101 ? 1.455 -2.935 -4.343 1.00 95.81 101 VAL A CA 1
ATOM 826 C C . VAL A 1 101 ? 0.217 -2.376 -5.048 1.00 95.81 101 VAL A C 1
ATOM 828 O O . VAL A 1 101 ? -0.449 -1.488 -4.521 1.00 95.81 101 VAL A O 1
ATOM 831 N N . LYS A 1 102 ? -0.091 -2.878 -6.250 1.00 96.19 102 LYS A N 1
ATOM 832 C CA . LYS A 1 102 ? -1.256 -2.440 -7.028 1.00 96.19 102 LYS A CA 1
ATOM 833 C C . LYS A 1 102 ? -2.555 -2.721 -6.270 1.00 96.19 102 LYS A C 1
ATOM 835 O O . LYS A 1 102 ? -3.373 -1.813 -6.147 1.00 96.19 102 LYS A O 1
ATOM 840 N N . ASP A 1 103 ? -2.729 -3.942 -5.784 1.00 96.12 103 ASP A N 1
ATOM 841 C CA . ASP A 1 103 ? -3.951 -4.399 -5.125 1.00 96.12 103 ASP A CA 1
ATOM 842 C C . ASP A 1 103 ? -4.188 -3.628 -3.819 1.00 96.12 103 ASP A C 1
ATOM 844 O O . ASP A 1 103 ? -5.310 -3.220 -3.536 1.00 96.12 103 ASP A O 1
ATOM 848 N N . PHE A 1 104 ? -3.125 -3.293 -3.085 1.00 95.69 104 PHE A N 1
ATOM 849 C CA . PHE A 1 104 ? -3.231 -2.454 -1.894 1.00 95.69 104 PHE A CA 1
ATOM 850 C C . PHE A 1 104 ? -3.778 -1.047 -2.194 1.00 95.69 104 PHE A C 1
ATOM 852 O O . PHE A 1 104 ? -4.667 -0.554 -1.501 1.00 95.69 104 PHE A O 1
ATOM 859 N N . PHE A 1 105 ? -3.301 -0.389 -3.258 1.00 94.50 105 PHE A N 1
ATOM 860 C CA . PHE A 1 105 ? -3.873 0.900 -3.672 1.00 94.50 105 PHE A CA 1
ATOM 861 C C . PHE A 1 105 ? -5.316 0.766 -4.178 1.00 94.50 105 PHE A C 1
ATOM 863 O O . PHE A 1 105 ? -6.095 1.711 -4.048 1.00 94.50 105 PHE A O 1
ATOM 870 N N . GLN A 1 106 ? -5.693 -0.387 -4.739 1.00 95.31 106 GLN A N 1
ATOM 871 C CA . GLN A 1 106 ? -7.086 -0.662 -5.098 1.00 95.31 106 GLN A CA 1
ATOM 872 C C . GLN A 1 106 ? -7.971 -0.799 -3.856 1.00 95.31 106 GLN A C 1
ATOM 874 O O . GLN A 1 106 ? -9.069 -0.246 -3.857 1.00 95.31 106 GLN A O 1
ATOM 879 N N . ASP A 1 107 ? -7.484 -1.453 -2.799 1.00 94.31 107 ASP A N 1
ATOM 880 C CA . ASP A 1 107 ? -8.187 -1.547 -1.516 1.00 94.31 107 ASP A CA 1
ATOM 881 C C . ASP A 1 107 ? -8.428 -0.160 -0.911 1.00 94.31 107 ASP A C 1
ATOM 883 O O . ASP A 1 107 ? -9.560 0.164 -0.556 1.00 94.31 107 ASP A O 1
ATOM 887 N N . ILE A 1 108 ? -7.397 0.695 -0.871 1.00 92.69 108 ILE A N 1
ATOM 888 C CA . ILE A 1 108 ? -7.544 2.087 -0.413 1.00 92.69 108 ILE A CA 1
ATOM 889 C C . ILE A 1 108 ? -8.592 2.813 -1.251 1.00 92.69 108 ILE A C 1
ATOM 891 O O . ILE A 1 108 ? -9.512 3.412 -0.700 1.00 92.69 108 ILE A O 1
ATOM 895 N N . ASN A 1 109 ? -8.485 2.748 -2.581 1.00 92.25 109 ASN A N 1
ATOM 896 C CA . ASN A 1 109 ? -9.437 3.421 -3.455 1.00 92.25 109 ASN A CA 1
ATOM 897 C C . ASN A 1 109 ? -10.874 2.940 -3.202 1.00 92.25 109 ASN A C 1
ATOM 899 O O . ASN A 1 109 ? -11.783 3.760 -3.156 1.00 92.25 109 ASN A O 1
ATOM 903 N N . GLN A 1 110 ? -11.088 1.640 -2.994 1.00 95.12 110 GLN A N 1
ATOM 904 C CA . GLN A 1 110 ? -12.413 1.103 -2.690 1.00 95.12 110 GLN A CA 1
ATOM 905 C C . GLN A 1 110 ? -12.963 1.625 -1.356 1.00 95.12 110 GLN A C 1
ATOM 907 O O . GLN A 1 110 ? -14.132 2.002 -1.296 1.00 95.12 110 GLN A O 1
ATOM 912 N N . LEU A 1 111 ? -12.135 1.683 -0.308 1.00 93.62 111 LEU A N 1
ATOM 913 C CA . LEU A 1 111 ? -12.526 2.242 0.991 1.00 93.62 111 LEU A CA 1
ATOM 914 C C . LEU A 1 111 ? -12.902 3.726 0.871 1.00 93.62 111 LEU A C 1
ATOM 916 O O . LEU A 1 111 ? -13.905 4.153 1.436 1.00 93.62 111 LEU A O 1
ATOM 920 N N . LEU A 1 112 ? -12.175 4.488 0.049 1.00 90.00 112 LEU A N 1
ATOM 921 C CA . LEU A 1 112 ? -12.493 5.893 -0.219 1.00 90.00 112 LEU A CA 1
ATOM 922 C C . LEU A 1 112 ? -13.810 6.083 -0.962 1.00 90.00 112 LEU A C 1
ATOM 924 O O . LEU A 1 112 ? -14.595 6.955 -0.600 1.00 90.00 112 LEU A O 1
ATOM 928 N N . GLN A 1 113 ? -14.085 5.261 -1.979 1.00 92.50 113 GLN A N 1
ATOM 929 C CA . GLN A 1 113 ? -15.375 5.304 -2.680 1.00 92.50 113 GLN A CA 1
ATOM 930 C C . GLN A 1 113 ? -16.544 4.973 -1.742 1.00 92.50 113 GLN A C 1
ATOM 932 O O . GLN A 1 113 ? -17.642 5.504 -1.906 1.00 92.50 113 GLN A O 1
ATOM 937 N N . ASN A 1 114 ? -16.296 4.133 -0.735 1.00 92.81 114 ASN A N 1
ATOM 938 C CA . ASN A 1 114 ? -17.266 3.786 0.299 1.00 92.81 114 ASN A CA 1
ATOM 939 C C . ASN A 1 114 ? -17.380 4.845 1.411 1.00 92.81 114 ASN A C 1
ATOM 941 O O . ASN A 1 114 ? -18.207 4.675 2.301 1.00 92.81 114 ASN A O 1
ATOM 945 N N . GLN A 1 115 ? -16.604 5.936 1.346 1.00 88.44 115 GLN A N 1
ATOM 946 C CA . GLN A 1 115 ? -16.555 7.000 2.359 1.00 88.44 115 GLN A CA 1
ATOM 947 C C . GLN A 1 115 ? -16.144 6.489 3.752 1.00 88.44 115 GLN A C 1
ATOM 949 O O . GLN A 1 115 ? -16.579 7.021 4.773 1.00 88.44 115 GLN A O 1
ATOM 954 N N . GLU A 1 116 ? -15.306 5.452 3.798 1.00 90.25 116 GLU A N 1
ATOM 955 C CA . GLU A 1 116 ? -14.753 4.932 5.048 1.00 90.25 116 GLU A CA 1
ATOM 956 C C . GLU A 1 116 ? -13.725 5.907 5.633 1.00 90.25 116 GLU A C 1
ATOM 958 O O . GLU A 1 116 ? -12.935 6.510 4.901 1.00 90.25 116 GLU A O 1
ATOM 963 N N . THR A 1 117 ? -13.691 6.024 6.962 1.00 87.12 117 THR A N 1
ATOM 964 C CA . THR A 1 117 ? -12.660 6.793 7.669 1.00 87.12 117 THR A CA 1
ATOM 965 C C . THR A 1 117 ? -11.590 5.860 8.237 1.00 87.12 117 THR A C 1
ATOM 967 O O . THR A 1 117 ? -11.870 4.758 8.709 1.00 87.12 117 THR A O 1
ATOM 970 N N . PHE A 1 118 ? -10.332 6.303 8.237 1.00 89.56 118 PHE A N 1
ATOM 971 C CA . PHE A 1 118 ? -9.206 5.534 8.791 1.00 89.56 118 PHE A CA 1
ATOM 972 C C . PHE A 1 118 ? -8.932 5.851 10.276 1.00 89.56 118 PHE A C 1
ATOM 974 O O . PHE A 1 118 ? -7.852 5.579 10.806 1.00 89.56 118 PHE A O 1
ATOM 981 N N . GLU A 1 119 ? -9.918 6.415 10.976 1.00 89.62 119 GLU A N 1
ATOM 982 C CA . GLU A 1 119 ? -9.804 6.829 12.381 1.00 89.62 119 GLU A CA 1
ATOM 983 C C . GLU A 1 119 ? -9.956 5.666 13.370 1.00 89.62 119 GLU A C 1
ATOM 985 O O . GLU A 1 119 ? -9.503 5.764 14.513 1.00 89.62 119 GLU A O 1
ATOM 990 N N . LYS A 1 120 ? -10.544 4.551 12.923 1.00 92.00 120 LYS A N 1
ATOM 991 C CA . LYS A 1 120 ? -10.818 3.347 13.719 1.00 92.00 120 LYS A CA 1
ATOM 992 C C . LYS A 1 120 ? -9.619 2.916 14.574 1.00 92.00 120 LYS A C 1
ATOM 994 O O . LYS A 1 120 ? -8.486 2.889 14.092 1.00 92.00 120 LYS A O 1
ATOM 999 N N . ASP A 1 121 ? -9.874 2.573 15.835 1.00 94.31 121 ASP A N 1
ATOM 1000 C CA . ASP A 1 121 ? -8.921 1.858 16.691 1.00 94.31 121 ASP A CA 1
ATOM 1001 C C . ASP A 1 121 ? -8.935 0.368 16.340 1.00 94.31 121 ASP A C 1
ATOM 1003 O O . ASP A 1 121 ? -9.960 -0.315 16.452 1.00 94.31 121 ASP A O 1
ATOM 1007 N N . CYS A 1 122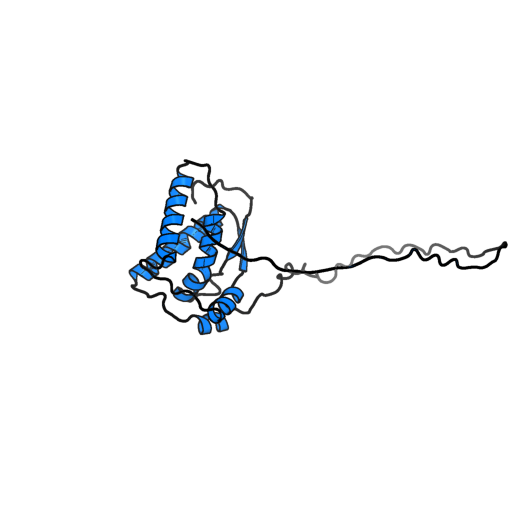 ? -7.790 -0.127 15.886 1.00 96.19 122 CYS A N 1
ATOM 1008 C CA . CYS A 1 122 ? -7.613 -1.501 15.456 1.00 96.19 122 CYS A CA 1
ATOM 1009 C C . CYS A 1 122 ? -7.012 -2.410 16.529 1.00 96.19 122 CYS A C 1
ATOM 1011 O O . CYS A 1 122 ? -6.885 -3.613 16.296 1.00 96.19 122 CYS A O 1
ATOM 1013 N N . SER A 1 123 ? -6.746 -1.904 17.737 1.00 95.06 123 SER A N 1
ATOM 1014 C CA . SER A 1 123 ? -6.140 -2.666 18.835 1.00 95.06 123 SER A CA 1
ATOM 1015 C C . SER A 1 123 ? -6.901 -3.955 19.161 1.00 95.06 123 SER A C 1
ATOM 1017 O O . SER A 1 123 ? -6.302 -5.019 19.323 1.00 95.06 123 SER A O 1
ATOM 1019 N N . HIS A 1 124 ? -8.237 -3.908 19.233 1.00 95.25 124 HIS A N 1
ATOM 1020 C CA . HIS A 1 124 ? -9.045 -5.113 19.474 1.00 95.25 124 HIS A CA 1
ATOM 1021 C C . HIS A 1 124 ? -8.953 -6.118 18.315 1.00 95.25 124 HIS A C 1
ATOM 1023 O O . HIS A 1 124 ? -8.863 -7.324 18.547 1.00 95.25 124 HIS A O 1
ATOM 1029 N N . VAL A 1 125 ? -8.948 -5.629 17.072 1.00 96.00 125 VAL A N 1
ATOM 1030 C CA . VAL A 1 125 ? -8.827 -6.476 15.878 1.00 96.00 125 VAL A CA 1
ATOM 1031 C C . VAL A 1 125 ? -7.463 -7.163 15.861 1.00 96.00 125 VAL A C 1
ATOM 1033 O O . VAL A 1 125 ? -7.392 -8.379 15.691 1.00 96.00 125 VAL A O 1
ATOM 1036 N N . TYR A 1 126 ? -6.389 -6.417 16.120 1.00 95.62 126 TYR A N 1
ATOM 1037 C CA . TYR A 1 126 ? -5.035 -6.958 16.149 1.00 95.62 126 TYR A CA 1
ATOM 1038 C C . TYR A 1 126 ? -4.849 -8.004 17.246 1.00 95.62 126 TYR A C 1
ATOM 1040 O O . TYR A 1 126 ? -4.304 -9.069 16.970 1.00 95.62 126 TYR A O 1
ATOM 1048 N N . ARG A 1 127 ? -5.373 -7.784 18.461 1.00 93.56 127 ARG A N 1
ATOM 1049 C CA . ARG A 1 127 ? -5.311 -8.795 19.536 1.00 93.56 127 ARG A CA 1
ATOM 1050 C C . ARG A 1 127 ? -5.969 -10.123 19.140 1.00 93.56 127 ARG A C 1
ATOM 1052 O O . ARG A 1 127 ? -5.492 -11.175 19.552 1.00 93.56 127 ARG A O 1
ATOM 1059 N N . GLY A 1 128 ? -7.050 -10.081 18.358 1.00 92.94 128 GLY A N 1
ATOM 1060 C CA . GLY A 1 128 ? -7.743 -11.285 17.891 1.00 92.94 128 GLY A CA 1
ATOM 1061 C C . GLY A 1 128 ? -7.093 -11.954 16.674 1.00 92.94 128 GLY A C 1
ATOM 1062 O O . GLY A 1 128 ? -7.116 -13.178 16.567 1.00 92.94 128 GLY A O 1
ATOM 1063 N N . ALA A 1 129 ? -6.522 -11.166 15.760 1.00 92.25 129 ALA A N 1
ATOM 1064 C CA . ALA A 1 129 ? -6.045 -11.638 14.457 1.00 92.25 129 ALA A CA 1
ATOM 1065 C C . ALA A 1 129 ? -4.526 -11.883 14.384 1.00 92.25 129 ALA A C 1
ATOM 1067 O O . ALA A 1 129 ? -4.062 -12.634 13.523 1.00 92.25 129 ALA A O 1
ATOM 1068 N N . CYS A 1 130 ? -3.736 -11.269 15.267 1.00 89.94 130 CYS A N 1
ATOM 1069 C CA . CYS A 1 130 ? -2.276 -11.334 15.266 1.00 89.94 130 CYS A CA 1
ATOM 1070 C C . CYS A 1 130 ? 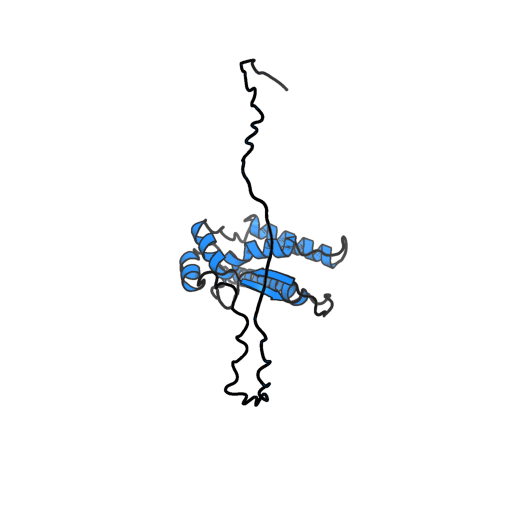-1.783 -12.268 16.392 1.00 89.94 130 CYS A C 1
ATOM 1072 O O . CYS A 1 130 ? -1.592 -11.813 17.517 1.00 89.94 130 CYS A O 1
ATOM 1074 N N . PRO A 1 131 ? -1.523 -13.567 16.140 1.00 74.88 131 PRO A N 1
ATOM 1075 C CA . PRO A 1 131 ? -1.135 -14.540 17.161 1.00 74.88 131 PRO A CA 1
ATOM 1076 C C . PRO A 1 131 ? 0.326 -14.388 17.636 1.00 74.88 131 PRO A C 1
ATOM 1078 O O . PRO A 1 131 ? 0.883 -15.325 18.203 1.00 74.88 131 PRO A O 1
ATOM 1081 N N . GLY A 1 132 ? 0.965 -13.237 17.407 1.00 68.25 132 GLY A N 1
ATOM 1082 C CA . GLY A 1 132 ? 2.396 -13.049 17.638 1.00 68.25 132 GLY A CA 1
ATOM 1083 C C . GLY A 1 132 ? 3.262 -13.691 16.548 1.00 68.25 132 GLY A C 1
ATOM 1084 O O . GLY A 1 132 ? 2.767 -14.458 15.714 1.00 68.25 132 GLY A O 1
ATOM 1085 N N . PRO A 1 133 ? 4.580 -13.419 16.550 1.00 58.03 133 PRO A N 1
ATOM 1086 C CA . PRO A 1 133 ? 5.512 -14.130 15.693 1.00 58.03 133 PRO A CA 1
ATOM 1087 C C . PRO A 1 133 ? 5.457 -15.619 16.037 1.00 58.03 133 PRO A C 1
ATOM 1089 O O . PRO A 1 133 ? 5.947 -16.051 17.083 1.00 58.03 133 PRO A O 1
ATOM 1092 N N . ARG A 1 134 ? 4.893 -16.430 15.140 1.00 55.22 134 ARG A N 1
ATOM 1093 C CA . ARG A 1 134 ? 5.265 -17.842 15.105 1.00 55.22 134 ARG A CA 1
ATOM 1094 C C . ARG A 1 134 ? 6.746 -17.837 14.742 1.00 55.22 134 ARG A C 1
ATOM 1096 O O . ARG A 1 134 ? 7.121 -17.271 13.715 1.00 55.22 134 ARG A O 1
ATOM 1103 N N . GLY A 1 135 ? 7.592 -18.384 15.617 1.00 47.66 135 GLY A N 1
ATOM 1104 C CA . GLY A 1 135 ? 8.988 -18.662 15.274 1.00 47.66 135 GLY A CA 1
ATOM 1105 C C . GLY A 1 135 ? 9.056 -19.398 13.930 1.00 47.66 135 GLY A C 1
ATOM 1106 O O . GLY A 1 135 ? 8.038 -19.971 13.534 1.00 47.66 135 GLY A O 1
ATOM 1107 N N . PRO A 1 136 ? 10.203 -19.352 13.221 1.00 48.41 136 PRO A N 1
ATOM 1108 C CA . PRO A 1 136 ? 10.330 -19.896 11.871 1.00 48.41 136 PRO A CA 1
ATOM 1109 C C . PRO A 1 136 ? 9.619 -21.240 11.810 1.00 48.41 136 PRO A C 1
ATOM 1111 O O . PRO A 1 136 ? 9.964 -22.148 12.573 1.00 48.41 136 PRO A O 1
ATOM 1114 N N . GLU A 1 137 ? 8.565 -21.311 10.989 1.00 46.94 137 GLU A N 1
ATOM 1115 C CA . GLU A 1 137 ? 7.848 -22.554 10.750 1.00 46.94 137 GLU A CA 1
ATOM 1116 C C . GLU A 1 137 ? 8.921 -23.591 10.452 1.00 46.94 137 GLU A C 1
ATOM 1118 O O . GLU A 1 137 ? 9.728 -23.426 9.532 1.00 46.94 137 GLU A O 1
ATOM 1123 N N . SER A 1 138 ? 9.014 -24.598 11.324 1.00 44.53 138 SER A N 1
ATOM 1124 C CA . SER A 1 138 ? 9.922 -25.707 11.081 1.00 44.53 138 SER A CA 1
ATOM 1125 C C . SER A 1 138 ? 9.602 -26.216 9.677 1.00 44.53 138 SER A C 1
ATOM 1127 O O . SER A 1 138 ? 8.412 -26.343 9.361 1.00 44.53 138 SER A O 1
ATOM 1129 N N . PRO A 1 139 ? 10.615 -26.434 8.818 1.00 47.97 139 PRO A N 1
ATOM 1130 C CA . PRO A 1 139 ? 10.378 -26.900 7.458 1.00 47.97 139 PRO A CA 1
ATOM 1131 C C . PRO A 1 139 ? 9.425 -28.095 7.524 1.00 47.97 139 PRO A C 1
ATOM 1133 O O . PRO A 1 139 ? 9.569 -28.887 8.463 1.00 47.97 139 PRO A O 1
ATOM 1136 N N . PRO A 1 140 ? 8.439 -28.204 6.606 1.00 49.19 140 PRO A N 1
ATOM 1137 C CA . PRO A 1 140 ? 7.439 -29.262 6.650 1.00 49.19 140 PRO A CA 1
ATOM 1138 C C . PRO A 1 140 ? 8.173 -30.571 6.879 1.00 49.19 140 PRO A C 1
ATOM 1140 O O . PRO A 1 140 ? 9.048 -30.933 6.089 1.00 49.19 140 PRO A O 1
ATOM 1143 N N . GLY A 1 141 ? 7.904 -31.168 8.045 1.00 41.81 141 GLY A N 1
ATOM 1144 C CA . GLY A 1 141 ? 8.647 -32.310 8.539 1.00 41.81 141 GLY A CA 1
ATOM 1145 C C . GLY A 1 141 ? 8.749 -33.322 7.418 1.00 41.81 141 GLY A C 1
ATOM 1146 O O . GLY A 1 141 ? 7.729 -33.729 6.860 1.00 41.81 141 GLY A O 1
ATOM 1147 N N . VAL A 1 142 ? 9.985 -33.664 7.052 1.00 49.62 142 VAL A N 1
ATOM 1148 C CA . VAL A 1 142 ? 10.264 -34.838 6.234 1.00 49.62 142 VAL A CA 1
ATOM 1149 C C . VAL A 1 142 ? 9.481 -35.961 6.892 1.00 49.62 142 VAL A C 1
ATOM 1151 O O . VAL A 1 142 ? 9.748 -36.293 8.048 1.00 49.62 142 VAL A O 1
ATOM 1154 N N . GLY A 1 143 ? 8.444 -36.436 6.201 1.00 45.12 143 GLY A N 1
ATOM 1155 C CA . GLY A 1 143 ? 7.600 -37.503 6.698 1.00 45.12 143 GLY A CA 1
ATOM 1156 C C . GLY A 1 143 ? 8.509 -38.642 7.120 1.00 45.12 14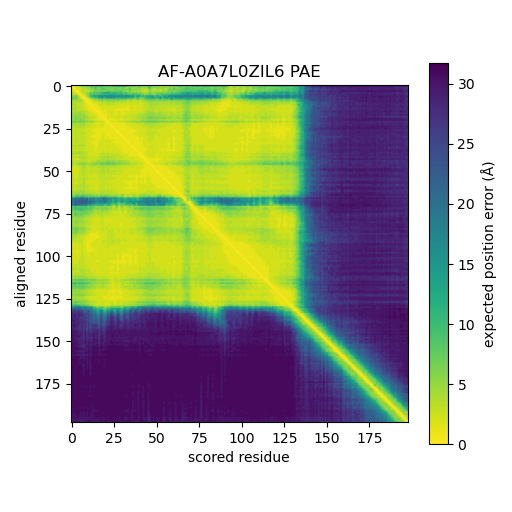3 GLY A C 1
ATOM 1157 O O . GLY A 1 143 ? 9.280 -39.155 6.310 1.00 45.12 143 GLY A O 1
ATOM 1158 N N . THR A 1 144 ? 8.473 -38.994 8.400 1.00 48.09 144 THR A N 1
ATOM 1159 C CA . THR A 1 144 ? 8.988 -40.282 8.838 1.00 48.09 144 THR A CA 1
ATOM 1160 C C . THR A 1 144 ? 8.060 -41.317 8.224 1.00 48.09 144 THR A C 1
ATOM 1162 O O . THR A 1 144 ? 6.977 -41.579 8.746 1.00 48.09 144 THR A O 1
ATOM 1165 N N . ASP A 1 145 ? 8.456 -41.803 7.053 1.00 49.00 145 ASP A N 1
ATOM 1166 C CA . ASP A 1 145 ? 7.897 -42.989 6.426 1.00 49.00 145 ASP A CA 1
ATOM 1167 C C . ASP A 1 145 ? 8.011 -44.151 7.431 1.00 49.00 145 ASP A C 1
ATOM 1169 O O . ASP A 1 145 ? 9.079 -44.305 8.044 1.00 49.00 145 ASP A O 1
ATOM 1173 N N . PRO A 1 146 ? 6.951 -44.936 7.687 1.00 56.94 146 PRO A N 1
ATOM 1174 C CA . PRO A 1 146 ? 7.049 -46.066 8.590 1.00 56.94 146 PRO A CA 1
ATOM 1175 C C . PRO A 1 146 ? 7.844 -47.190 7.914 1.00 56.94 146 PRO A C 1
ATOM 1177 O O . PRO A 1 146 ? 7.528 -47.615 6.807 1.00 56.94 146 PRO A O 1
ATOM 1180 N N . ASP A 1 147 ? 8.858 -47.683 8.621 1.00 50.78 147 ASP A N 1
ATOM 1181 C CA . ASP A 1 147 ? 9.504 -48.983 8.418 1.00 50.78 147 ASP A CA 1
ATOM 1182 C C . ASP A 1 147 ? 9.995 -49.308 6.994 1.00 50.78 147 ASP A C 1
ATOM 1184 O O . ASP A 1 147 ? 9.626 -50.313 6.380 1.00 50.78 147 ASP A O 1
ATOM 1188 N N . CYS A 1 148 ? 10.978 -48.542 6.512 1.00 42.16 148 CYS A N 1
ATOM 1189 C CA . CYS A 1 148 ? 11.925 -49.092 5.543 1.00 42.16 148 CYS A CA 1
ATOM 1190 C C . CYS A 1 148 ? 12.788 -50.163 6.233 1.00 42.16 148 CYS A C 1
ATOM 1192 O O . CYS A 1 148 ? 13.773 -49.861 6.909 1.00 42.16 148 CYS A O 1
ATOM 1194 N N . ASN A 1 149 ? 12.412 -51.429 6.042 1.00 59.38 149 ASN A N 1
ATOM 1195 C CA . ASN A 1 149 ? 13.182 -52.613 6.414 1.00 59.38 149 ASN A CA 1
ATOM 1196 C C . ASN A 1 149 ? 14.479 -52.696 5.580 1.00 59.38 149 ASN A C 1
ATOM 1198 O O . ASN A 1 149 ? 14.600 -53.486 4.643 1.00 59.38 149 ASN A O 1
ATOM 1202 N N . CYS A 1 150 ? 15.452 -51.839 5.890 1.00 44.41 150 CYS A N 1
ATOM 1203 C CA . CYS A 1 150 ? 16.791 -51.895 5.320 1.00 44.41 150 CYS A CA 1
ATOM 1204 C C . CYS A 1 150 ? 17.603 -52.968 6.054 1.00 44.41 150 CYS A C 1
ATOM 1206 O O . CYS A 1 150 ? 18.216 -52.713 7.090 1.00 44.41 150 CYS A O 1
ATOM 1208 N N . LEU A 1 151 ? 17.626 -54.178 5.495 1.00 50.06 151 LEU A N 1
ATOM 1209 C CA . LEU A 1 151 ? 18.587 -55.211 5.871 1.00 50.06 151 LEU A CA 1
ATOM 1210 C C . LEU A 1 151 ? 19.997 -54.771 5.444 1.00 50.06 151 LEU A C 1
ATOM 1212 O O . LEU A 1 151 ? 20.416 -55.002 4.312 1.00 50.06 151 LEU A O 1
ATOM 1216 N N . SER A 1 152 ? 20.740 -54.143 6.354 1.00 50.34 152 SER A N 1
ATOM 1217 C CA . SER A 1 152 ? 22.190 -53.973 6.206 1.00 50.34 152 SER A CA 1
ATOM 1218 C C . SER A 1 152 ? 22.911 -55.244 6.682 1.00 50.34 152 SER A C 1
ATOM 1220 O O . SER A 1 152 ? 22.582 -55.746 7.760 1.00 50.34 152 SER A O 1
ATOM 1222 N N . PRO A 1 153 ? 23.907 -55.780 5.947 1.00 48.84 153 PRO A N 1
ATOM 1223 C CA . PRO A 1 153 ? 24.689 -56.919 6.418 1.00 48.84 153 PRO A CA 1
ATOM 1224 C C . PRO A 1 153 ? 25.595 -56.518 7.589 1.00 48.84 153 PRO A C 1
ATOM 1226 O O . PRO A 1 153 ? 26.239 -55.469 7.561 1.00 48.84 153 PRO A O 1
ATOM 1229 N N . ALA A 1 154 ? 25.676 -57.380 8.602 1.00 45.69 154 ALA A N 1
ATOM 1230 C CA . ALA A 1 154 ? 26.585 -57.224 9.732 1.00 45.69 154 ALA A CA 1
ATOM 1231 C C . ALA A 1 154 ? 28.055 -57.327 9.282 1.00 45.69 154 ALA A C 1
ATOM 1233 O O . ALA A 1 154 ? 28.451 -58.306 8.649 1.00 45.69 154 ALA A O 1
ATOM 1234 N N . LEU A 1 155 ? 28.875 -56.336 9.645 1.00 51.59 155 LEU A N 1
ATOM 1235 C CA . LEU A 1 155 ? 30.335 -56.431 9.561 1.00 51.59 155 LEU A CA 1
ATOM 1236 C C . LEU A 1 155 ? 30.883 -57.198 10.782 1.00 51.59 155 LEU A C 1
ATOM 1238 O O . LEU A 1 155 ? 30.380 -57.003 11.892 1.00 51.59 155 LEU A O 1
ATOM 1242 N N . PRO A 1 156 ? 31.903 -58.062 10.611 1.00 46.22 156 PRO A N 1
ATOM 1243 C CA . PRO A 1 156 ? 32.476 -58.842 11.704 1.00 46.22 156 PRO A CA 1
ATOM 1244 C C . PRO A 1 156 ? 33.370 -57.983 12.623 1.00 46.22 156 PRO A C 1
ATOM 1246 O O . PRO A 1 156 ? 33.867 -56.933 12.207 1.00 46.22 156 PRO A O 1
ATOM 1249 N N . PRO A 1 157 ? 33.611 -58.425 13.872 1.00 42.72 157 PRO A N 1
ATOM 1250 C CA . PRO A 1 157 ? 34.373 -57.662 14.854 1.00 42.72 157 PRO A CA 1
ATOM 1251 C C . PRO A 1 157 ? 35.869 -57.645 14.508 1.00 42.72 157 PRO A C 1
ATOM 1253 O O . PRO A 1 157 ? 36.521 -58.689 14.475 1.00 42.72 157 PRO A O 1
ATOM 1256 N N . ALA A 1 158 ? 36.429 -56.453 14.288 1.00 44.94 158 ALA A N 1
ATOM 1257 C CA . ALA A 1 158 ? 37.871 -56.271 14.175 1.00 44.94 158 ALA A CA 1
ATOM 1258 C C . ALA A 1 158 ? 38.523 -56.416 15.560 1.00 44.94 158 ALA A C 1
ATOM 1260 O O . ALA A 1 158 ? 38.228 -55.684 16.505 1.00 44.94 158 ALA A O 1
ATOM 1261 N N . THR A 1 159 ? 39.395 -57.410 15.661 1.00 45.84 159 THR A N 1
ATOM 1262 C CA . THR A 1 159 ? 40.187 -57.791 16.828 1.00 45.84 159 THR A CA 1
ATOM 1263 C C . THR A 1 159 ? 41.112 -56.650 17.265 1.00 45.84 159 THR A C 1
ATOM 1265 O O . THR A 1 159 ? 41.890 -56.138 16.463 1.00 45.84 159 THR A O 1
ATOM 1268 N N . GLN A 1 160 ? 41.068 -56.271 18.545 1.00 57.34 160 GLN A N 1
ATOM 1269 C CA . GLN A 1 160 ? 42.124 -55.460 19.157 1.00 57.34 160 GLN A CA 1
ATOM 1270 C C . GLN A 1 160 ? 43.365 -56.313 19.445 1.00 57.34 160 GLN A C 1
ATOM 1272 O O . GLN A 1 160 ? 43.225 -57.453 19.889 1.00 57.34 160 GLN A O 1
ATOM 1277 N N . PRO A 1 161 ? 44.567 -55.727 19.349 1.00 44.03 161 PRO A N 1
ATOM 1278 C CA . PRO A 1 161 ? 45.669 -56.109 20.216 1.00 44.03 161 PRO A CA 1
ATOM 1279 C C . PRO A 1 161 ? 46.028 -54.971 21.178 1.00 44.03 161 PRO A C 1
ATOM 1281 O O . PRO A 1 161 ? 46.242 -53.823 20.787 1.00 44.03 161 PRO A O 1
ATOM 1284 N N . SER A 1 162 ? 46.120 -55.344 22.449 1.00 48.16 162 SER A N 1
ATOM 1285 C CA . SER A 1 162 ? 46.606 -54.538 23.564 1.00 48.16 162 SER A CA 1
ATOM 1286 C C . SER A 1 162 ? 48.114 -54.732 23.789 1.00 48.16 162 SER A C 1
ATOM 1288 O O . SER A 1 162 ? 48.664 -55.773 23.439 1.00 48.16 162 SER A O 1
ATOM 1290 N N . LEU A 1 163 ? 48.686 -53.777 24.539 1.00 40.78 163 LEU A N 1
ATOM 1291 C CA . LEU A 1 163 ? 49.893 -53.827 25.394 1.00 40.78 163 LEU A CA 1
ATOM 1292 C C . LEU A 1 163 ? 51.217 -53.239 24.853 1.00 40.78 163 LEU A C 1
ATOM 1294 O O . LEU A 1 163 ? 52.031 -53.905 24.228 1.00 40.78 163 LEU A O 1
ATOM 1298 N N . SER A 1 164 ? 51.416 -51.961 25.203 1.00 45.16 164 SER A N 1
ATOM 1299 C CA . SER A 1 164 ? 52.413 -51.434 26.164 1.00 45.16 164 SER A CA 1
ATOM 1300 C C . SER A 1 164 ? 53.852 -51.981 26.182 1.00 45.16 164 SER A C 1
ATOM 1302 O O . SER A 1 164 ? 54.050 -53.158 26.452 1.00 45.16 164 SER A O 1
ATOM 1304 N N . ALA A 1 165 ? 54.852 -51.078 26.183 1.00 39.72 165 ALA A N 1
ATOM 1305 C CA . ALA A 1 165 ? 55.613 -50.717 27.400 1.00 39.72 165 ALA A CA 1
ATOM 1306 C C . ALA A 1 165 ? 56.779 -49.724 27.158 1.00 39.72 165 ALA A C 1
ATOM 1308 O O . ALA A 1 165 ? 57.598 -49.945 26.277 1.00 39.72 165 ALA A O 1
ATOM 1309 N N . ALA A 1 166 ? 56.857 -48.731 28.068 1.00 40.72 166 ALA A N 1
ATOM 1310 C CA . ALA A 1 166 ? 58.048 -48.147 28.726 1.00 40.72 166 ALA A CA 1
ATOM 1311 C C . ALA A 1 166 ? 59.119 -47.455 27.842 1.00 40.72 166 ALA A C 1
ATOM 1313 O O . ALA A 1 166 ? 59.484 -47.933 26.786 1.00 40.72 166 ALA A O 1
ATOM 1314 N N . THR A 1 167 ? 59.796 -46.352 28.175 1.00 36.53 167 THR A N 1
ATOM 1315 C CA . THR A 1 167 ? 60.096 -45.538 29.377 1.00 36.53 167 THR A CA 1
ATOM 1316 C C . THR A 1 167 ? 60.889 -44.325 28.804 1.00 36.53 167 THR A C 1
ATOM 1318 O O . THR A 1 167 ? 61.508 -44.483 27.760 1.00 36.53 167 THR A O 1
ATOM 1321 N N . ARG A 1 168 ? 61.001 -43.103 29.346 1.00 39.72 168 ARG A N 1
ATOM 1322 C CA . ARG A 1 168 ? 61.567 -42.718 30.649 1.00 39.72 168 ARG A CA 1
ATOM 1323 C C . ARG A 1 168 ? 61.671 -41.174 30.734 1.00 39.72 168 ARG A C 1
ATOM 1325 O O . ARG A 1 168 ? 62.046 -40.539 29.759 1.00 39.72 168 ARG A O 1
ATOM 1332 N N . SER A 1 169 ? 61.505 -40.680 31.963 1.00 37.34 169 SER A N 1
ATOM 1333 C CA . SER A 1 169 ? 62.250 -39.602 32.654 1.00 37.34 169 SER A CA 1
ATOM 1334 C C . SER A 1 169 ? 62.150 -38.104 32.301 1.00 37.34 169 SER A C 1
ATOM 1336 O O . SER A 1 169 ? 62.585 -37.667 31.245 1.00 37.34 169 SER A O 1
ATOM 1338 N N . GLY A 1 170 ? 61.810 -37.342 33.360 1.00 38.56 170 GLY A N 1
ATOM 1339 C CA . GLY A 1 170 ? 62.137 -35.925 33.642 1.00 38.56 170 GLY A CA 1
ATOM 1340 C C . GLY A 1 170 ? 60.874 -35.062 33.807 1.00 38.56 170 GLY A C 1
ATOM 1341 O O . GLY A 1 170 ? 60.278 -34.734 32.795 1.00 38.56 170 GLY A O 1
ATOM 1342 N N . ARG A 1 171 ? 60.281 -34.772 34.988 1.00 40.41 171 ARG A N 1
ATOM 1343 C CA . ARG A 1 171 ? 60.760 -34.005 36.178 1.00 40.41 171 ARG A CA 1
ATOM 1344 C C . ARG A 1 171 ? 61.554 -32.749 35.768 1.00 40.41 171 ARG A C 1
ATOM 1346 O O . ARG A 1 171 ? 62.501 -32.897 35.015 1.00 40.41 171 ARG A O 1
ATOM 1353 N N . ASP A 1 172 ? 61.296 -31.519 36.223 1.00 38.25 172 ASP A N 1
ATOM 1354 C CA . ASP A 1 172 ? 60.556 -31.018 37.392 1.00 38.25 172 ASP A CA 1
ATOM 1355 C C . ASP A 1 172 ? 60.395 -29.462 37.303 1.00 38.25 172 ASP A C 1
ATOM 1357 O O . ASP A 1 172 ? 61.195 -28.820 36.631 1.00 38.25 172 ASP A O 1
ATOM 1361 N N . VAL A 1 173 ? 59.375 -28.905 37.988 1.00 40.78 173 VAL A N 1
ATOM 1362 C CA . VAL A 1 173 ? 59.160 -27.543 38.594 1.00 40.78 173 VAL A CA 1
ATOM 1363 C C . VAL A 1 173 ? 59.786 -26.269 37.946 1.00 40.78 173 VAL A C 1
ATOM 1365 O O . VAL A 1 173 ? 60.997 -26.148 37.832 1.00 40.78 173 VAL A O 1
ATOM 1368 N N . THR A 1 174 ? 59.060 -25.185 37.608 1.00 40.94 174 THR A N 1
ATOM 1369 C CA . THR A 1 174 ? 58.528 -24.108 38.500 1.00 40.94 174 THR A CA 1
ATOM 1370 C C . THR A 1 174 ? 57.834 -22.991 37.682 1.00 40.94 174 THR A C 1
ATOM 1372 O O . THR A 1 174 ? 58.099 -22.866 36.486 1.00 40.94 174 THR A O 1
ATOM 1375 N N . PRO A 1 175 ? 56.968 -22.151 38.295 1.00 51.81 175 PRO A N 1
ATOM 1376 C CA . PRO A 1 175 ? 56.250 -21.074 37.613 1.00 51.81 175 PRO A CA 1
ATOM 1377 C C . PRO A 1 175 ? 57.049 -19.761 37.635 1.00 51.81 175 PRO A C 1
ATOM 1379 O O . PRO A 1 175 ? 57.621 -19.402 38.664 1.00 51.81 175 PRO A O 1
ATOM 1382 N N . VAL A 1 176 ? 57.026 -18.993 36.541 1.00 39.12 176 VAL A N 1
ATOM 1383 C CA . VAL A 1 176 ? 57.512 -17.607 36.548 1.00 39.12 176 VAL A CA 1
ATOM 1384 C C . VAL A 1 176 ? 56.370 -16.647 36.224 1.00 39.12 176 VAL A C 1
ATOM 1386 O O . VAL A 1 176 ? 55.797 -16.631 35.139 1.00 39.12 176 VAL A O 1
ATOM 1389 N N . SER A 1 177 ? 56.012 -15.881 37.248 1.00 48.38 177 SER A N 1
ATOM 1390 C CA . SER A 1 177 ? 55.164 -14.702 37.186 1.00 48.38 177 SER A CA 1
ATOM 1391 C C . SER A 1 177 ? 56.055 -13.509 36.863 1.00 48.38 177 SER A C 1
ATOM 1393 O O . SER A 1 177 ? 56.916 -13.168 37.674 1.00 48.38 177 SER A O 1
ATOM 1395 N N . THR A 1 178 ? 55.783 -12.816 35.760 1.00 40.75 178 THR A N 1
ATOM 1396 C CA . THR A 1 178 ? 56.368 -11.496 35.504 1.00 40.75 178 THR A CA 1
ATOM 1397 C C . THR A 1 178 ? 55.257 -10.512 35.165 1.00 40.75 178 THR A C 1
ATOM 1399 O O . THR A 1 178 ? 54.639 -10.568 34.105 1.00 40.75 178 THR A O 1
ATOM 1402 N N . ARG A 1 179 ? 55.002 -9.616 36.123 1.00 41.53 179 ARG A N 1
ATOM 1403 C CA . ARG A 1 179 ? 54.266 -8.361 35.949 1.00 41.53 179 ARG A CA 1
ATOM 1404 C C . ARG A 1 179 ? 54.978 -7.481 34.918 1.00 41.53 179 ARG A C 1
ATOM 1406 O O . ARG A 1 179 ? 56.204 -7.407 34.936 1.00 41.53 179 ARG A O 1
ATOM 1413 N N . LEU A 1 180 ? 54.212 -6.695 34.166 1.00 40.72 180 LEU A N 1
ATOM 1414 C CA . LEU A 1 180 ? 54.647 -5.368 33.723 1.00 40.72 180 LEU A CA 1
ATOM 1415 C C . LEU A 1 180 ? 53.693 -4.289 34.273 1.00 40.72 180 LEU A C 1
ATOM 1417 O O . LEU A 1 180 ? 52.542 -4.601 34.587 1.00 40.72 180 LEU A O 1
ATOM 1421 N N . PRO A 1 181 ? 54.205 -3.065 34.496 1.00 53.50 181 PRO A N 1
ATOM 1422 C CA . PRO A 1 181 ? 53.687 -2.109 35.467 1.00 53.50 181 PRO A CA 1
ATOM 1423 C C . PRO A 1 181 ? 52.715 -1.076 34.862 1.00 53.50 181 PRO A C 1
ATOM 1425 O O . PRO A 1 181 ? 52.553 -1.016 33.643 1.00 53.50 181 PRO A O 1
ATOM 1428 N N . PRO A 1 182 ? 52.074 -0.252 35.716 1.00 52.81 182 PRO A N 1
ATOM 1429 C CA . PRO A 1 182 ? 51.043 0.702 35.325 1.00 52.81 182 PRO A CA 1
ATOM 1430 C C . PRO A 1 182 ? 51.542 2.154 35.212 1.00 52.81 182 PRO A C 1
ATOM 1432 O O . PRO A 1 182 ? 52.479 2.563 35.895 1.00 52.81 182 PRO A O 1
ATOM 1435 N N . GLY A 1 183 ? 50.773 2.953 34.465 1.00 37.88 183 GLY A N 1
ATOM 1436 C CA . GLY A 1 183 ? 50.553 4.385 34.710 1.00 37.88 183 GLY A CA 1
ATOM 1437 C C . GLY A 1 183 ? 51.090 5.354 33.642 1.00 37.88 183 GLY A C 1
ATOM 1438 O O . GLY A 1 183 ? 51.860 4.937 32.782 1.00 37.88 183 GLY A O 1
ATOM 1439 N N . PRO A 1 184 ? 50.735 6.657 33.714 1.00 47.62 184 PRO A N 1
ATOM 1440 C CA . PRO A 1 184 ? 49.807 7.284 34.654 1.00 47.62 184 PRO A CA 1
ATOM 1441 C C . PRO A 1 184 ? 48.653 8.074 34.000 1.00 47.62 184 PRO A C 1
ATOM 1443 O O . PRO A 1 184 ? 48.714 8.570 32.880 1.00 47.62 184 PRO A O 1
ATOM 1446 N N . LEU A 1 185 ? 47.593 8.187 34.798 1.00 44.47 185 LEU A N 1
ATOM 1447 C CA . LEU A 1 185 ? 46.526 9.180 34.729 1.00 44.47 185 LEU A CA 1
ATOM 1448 C C . LEU A 1 185 ? 47.043 10.589 35.068 1.00 44.47 185 LEU A C 1
ATOM 1450 O O . LEU A 1 185 ? 48.117 10.732 35.655 1.00 44.47 185 LEU A O 1
ATOM 1454 N N . ARG A 1 186 ? 46.109 11.543 34.911 1.00 39.12 186 ARG A N 1
ATOM 1455 C CA . ARG A 1 186 ? 45.941 12.811 35.655 1.00 39.12 186 ARG A CA 1
ATOM 1456 C C . ARG A 1 186 ? 46.665 14.027 35.057 1.00 39.12 186 ARG A C 1
ATOM 1458 O O . ARG A 1 186 ? 47.795 13.916 34.622 1.00 39.12 186 ARG A O 1
ATOM 1465 N N . ALA A 1 187 ? 46.101 15.234 35.042 1.00 36.00 187 ALA A N 1
ATOM 1466 C CA . ALA A 1 187 ? 44.874 15.799 35.618 1.00 36.00 187 ALA A CA 1
ATOM 1467 C C . ALA A 1 187 ? 44.685 17.195 34.954 1.00 36.00 187 ALA A C 1
ATOM 1469 O O . ALA A 1 187 ? 45.683 17.838 34.655 1.00 36.00 187 ALA A O 1
ATOM 1470 N N . THR A 1 188 ? 43.480 17.613 34.552 1.00 37.22 188 THR A N 1
ATOM 1471 C CA . THR A 1 188 ? 42.519 18.484 35.285 1.00 37.22 188 THR A CA 1
ATOM 1472 C C . THR A 1 188 ? 42.580 19.981 34.974 1.00 37.22 188 THR A C 1
ATOM 1474 O O . THR A 1 188 ? 43.667 20.541 34.920 1.00 37.22 188 THR A O 1
ATOM 1477 N N . LEU A 1 189 ? 41.369 20.573 35.018 1.00 34.66 189 LEU A N 1
ATOM 1478 C CA . LEU A 1 189 ? 41.007 21.984 35.261 1.00 34.66 189 LEU A CA 1
ATOM 1479 C C . LEU A 1 189 ? 41.314 22.934 34.096 1.00 34.66 189 LEU A C 1
ATOM 1481 O O . LEU A 1 189 ? 42.345 22.813 33.458 1.00 34.66 189 LEU A O 1
ATOM 1485 N N . ALA A 1 190 ? 40.522 23.944 33.771 1.00 35.34 190 ALA A N 1
ATOM 1486 C CA . ALA A 1 190 ? 39.193 24.433 34.130 1.00 35.34 190 ALA A CA 1
ATOM 1487 C C . ALA A 1 190 ? 38.947 25.615 33.167 1.00 35.34 190 ALA A C 1
ATOM 1489 O O . ALA A 1 190 ? 39.917 26.155 32.644 1.00 35.34 190 ALA A O 1
ATOM 1490 N N . ASP A 1 191 ? 37.679 25.984 32.984 1.00 37.50 191 ASP A N 1
ATOM 1491 C CA . ASP A 1 191 ? 37.166 27.306 32.585 1.00 37.50 191 ASP A CA 1
ATOM 1492 C C . ASP A 1 191 ? 37.813 28.090 31.428 1.00 37.50 191 ASP A C 1
ATOM 1494 O O . ASP A 1 191 ? 38.971 28.487 31.488 1.00 37.50 191 ASP A O 1
ATOM 1498 N N . LEU A 1 192 ? 36.980 28.457 30.444 1.00 38.50 192 LEU A N 1
ATOM 1499 C CA . LEU A 1 192 ? 36.813 29.853 30.010 1.00 38.50 192 LEU A CA 1
ATOM 1500 C C . LEU A 1 192 ? 35.639 29.974 29.017 1.00 38.50 192 LEU A C 1
ATOM 1502 O O . LEU A 1 192 ? 35.684 29.468 27.901 1.00 38.50 192 LEU A O 1
ATOM 1506 N N . GLU A 1 193 ? 34.573 30.606 29.511 1.00 35.84 193 GLU A N 1
ATOM 1507 C CA . GLU A 1 193 ? 33.772 31.665 28.873 1.00 35.84 193 GLU A CA 1
ATOM 1508 C C . GLU A 1 193 ? 33.523 31.645 27.340 1.00 35.84 193 GLU A C 1
ATOM 1510 O O . GLU A 1 193 ? 34.405 31.866 26.516 1.00 35.84 193 GLU A O 1
ATOM 1515 N N . THR A 1 194 ? 32.237 31.523 26.982 1.00 41.19 194 THR A N 1
ATOM 1516 C CA . THR A 1 194 ? 31.522 32.105 25.811 1.00 41.19 194 THR A CA 1
ATOM 1517 C C . THR A 1 194 ? 31.695 33.655 25.766 1.00 41.19 194 THR A C 1
ATOM 1519 O O . THR A 1 194 ? 32.023 34.180 26.830 1.00 41.19 194 THR A O 1
ATOM 1522 N N . PRO A 1 195 ? 31.383 34.456 24.694 1.00 49.97 195 PRO A N 1
ATOM 1523 C CA . PRO A 1 195 ? 30.361 34.221 23.648 1.00 49.97 195 PRO A CA 1
ATOM 1524 C C . PRO A 1 195 ? 30.533 34.881 22.231 1.00 49.97 195 PRO A C 1
ATOM 1526 O O . PRO A 1 195 ? 31.497 35.585 21.959 1.00 49.97 195 PRO A O 1
ATOM 1529 N N 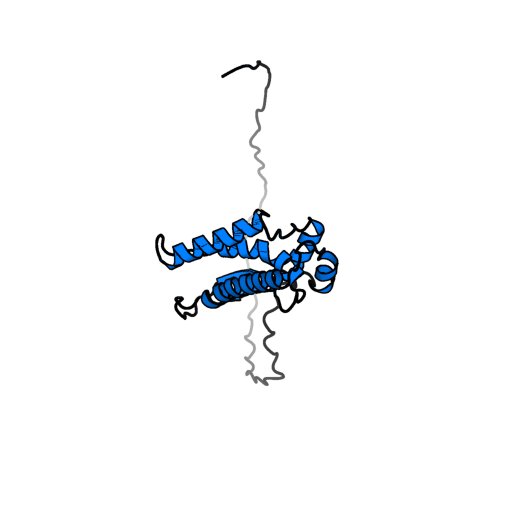. SER A 1 196 ? 29.489 34.702 21.389 1.00 42.53 196 SER A N 1
ATOM 1530 C CA . SER A 1 196 ? 28.951 35.616 20.333 1.00 42.53 196 SER A CA 1
ATOM 1531 C C . SER A 1 196 ? 29.668 35.718 18.963 1.00 42.53 196 SER A C 1
ATOM 1533 O O . SER A 1 196 ? 30.799 36.174 18.887 1.00 42.53 196 SER A O 1
ATOM 1535 N N . GLN A 1 197 ? 29.061 35.245 17.855 1.00 40.56 197 GLN A N 1
ATOM 1536 C CA . GLN A 1 197 ? 28.144 35.923 16.879 1.00 40.56 197 GLN A CA 1
ATOM 1537 C C . GLN A 1 197 ? 28.870 36.255 15.551 1.00 40.56 197 GLN A C 1
ATOM 1539 O O . GLN A 1 197 ? 30.100 36.269 15.550 1.00 40.56 197 GLN A O 1
ATOM 1544 N N . PRO A 1 198 ? 28.176 36.628 14.452 1.00 61.81 198 PRO A N 1
ATOM 1545 C CA . PRO A 1 198 ? 26.742 36.548 14.139 1.00 61.81 198 PRO A CA 1
ATOM 1546 C C . PRO A 1 198 ? 26.390 35.492 13.073 1.00 61.81 198 PRO A C 1
ATOM 1548 O O . PRO A 1 198 ? 27.289 35.053 12.323 1.00 61.81 198 PRO A O 1
#

Nearest PDB structures (foldseek):
  5lxf-assembly1_A  TM=8.909E-01  e=3.222E-08  Homo sapiens
  3ejj-assembly1_A  TM=8.822E-01  e=7.300E-08  Mus musculus
  3uf5-assembly1_B  TM=8.673E-01  e=1.235E-07  Mus musculus
  3uez-assembly1_F  TM=8.626E-01  e=1.356E-06  Homo sapiens
  3uf2-assembly3_E  TM=8.304E-01  e=1.138E-06  Homo sapiens

Secondary structure (DSSP, 8-state):
-TTS---S--EEEEEE-TTTS--HHHHHHHHHHHHHHHHHH----TTSHHHHHHHHHHHHHHHHHTTSSS--PPPPHHHHHHHHTTEEEEEE-HHHHHHHHHHHHHHHHHHHHTT--TT---HHHHHHH------SPPP------S-----PPPPPPPPP--------------------------------------

Foldseek 3Di:
DVVDDPDPDKDKAKAFDCVLLVPLLLRLQLGLVRLLVVLVPDDDPPPDPVNVVSVVLNVVSVCQPVPVPPPQDHDDPLLNVLSVLRIDMDIGDPVVSVVVSVVSVVSVVVCVVVVHHNPDRCNVSSVVRRPGDPPPDDPPPPDPDPDPPDPDDDDDDDDDDDDDDDDDDDDDDDDDDDDDDDDDDDDDDDDDDDDDDD

pLDDT: mean 75.96, std 22.91, range [34.66, 96.81]

Radius of gyration: 32.92 Å; Cα contacts (8 Å, |Δi|>4): 147; chains: 1; bounding box: 80×95×57 Å